Protein AF-A0A6C0ETJ2-F1 (afdb_monomer)

pLDDT: mean 82.17, std 14.18, range [45.72, 97.44]

Radius of gyration: 19.8 Å; Cα contacts (8 Å, |Δi|>4): 209; chains: 1; bounding box: 51×30×58 Å

Solvent-accessible surface area (backbone atoms only — not comparable to full-atom values): 14160 Å² total; per-residue (Å²): 111,69,65,62,53,51,53,51,49,48,49,50,54,43,49,43,48,52,57,51,72,66,36,69,62,51,74,68,42,90,60,36,68,61,52,51,52,54,50,51,53,48,48,54,50,41,38,52,50,20,35,68,68,65,27,25,64,64,64,21,48,53,33,35,55,50,31,47,54,51,44,51,54,49,53,54,52,47,64,73,64,71,57,54,94,61,68,56,61,66,57,53,48,51,50,36,48,70,78,34,53,68,56,100,82,47,72,68,53,64,68,68,61,78,50,102,64,74,64,61,88,72,67,89,62,47,63,63,49,48,52,50,54,52,49,54,52,51,51,71,50,34,88,87,37,89,55,52,47,73,72,52,42,48,50,39,46,74,72,43,44,61,65,50,50,51,53,54,71,75,36,99,46,62,70,59,52,55,48,52,39,53,49,58,75,57,43,74,51,50,58,68,44,44,54,51,45,53,54,51,51,51,60,50,56,68,74,52,91,71,87,77,62,73,69,62,43,54,55,52,46,54,53,50,46,68,76,41,61,86,52,86,72,48,64,66,57,50,54,54,45,50,71,75,64,96

Foldseek 3Di:
DLLVLLVLLLVLLLLLLVVLVVDPLLVPDPCNLVLSVLLNVLLLVLLLQQCLAVLFSVLSSVLSSVLSVQLVVVSVVCSVPPVPVDPVSVVSSVVSCVRRRDDPPPPVVVVVPPDPGDRNPDDPCVVVLSVLLVLCLCLQQLSVAPQRDSVLSSCCSVPPSSLSSVVCSVDVPVLLSVVSNVCSNQARAHSVLSVLLSVLSSVLVVPDPDDDPSVQLVVLSVVLSVVHSPDHQDSVSSVVSSVPRD

Mean predicted aligned error: 8.21 Å

Organism: NCBI:txid1070528

Secondary structure (DSSP, 8-state):
-HHHHHHHHHHHHHHHHHHHHH-HHHHH-TTHHHHHHHHHHHHHHHHHHHHHHH-BHHHHHHHHHHHHHHHHHHHHHHHHTTGGGG--HHHHHHHHHHHH---TT-HHHHHHTTS---B----TTHHHHHHHHHHHHHHHHTTT-TT--HHHHHHHIIIIIHHHHHHHHHS--HHHHHHHHHHHHH----HHHHHHHHHHHHHHHHT-SS---HHHHHHHHHHHHHHHTTS---HHHHHHHHHHH-

Sequence (246 aa):
MNGIIIELYVRLINEYYSIMTQSDIIKQIENKRFIMYVGLNAINNIFKINLITTKNIQITYYYCEKACYCYLEYIEQINKTEALNNLNINDVVKFVYKENITYNDDKNIIQLTNTHFSNISNTENLNGLFNILTSISIILLNWNNDYIDETVHTIICQKYFLKYMYFFSEKNMNEYIDYLETILEKIKMNKDIYFDFLEQFYKKIKNKKTIHNGYDIKNKMVIFIHHHNNDNCKINDMKQFIKTYI

Structure (mmCIF, N/CA/C/O backbone):
data_AF-A0A6C0ETJ2-F1
#
_entry.id   AF-A0A6C0ETJ2-F1
#
loop_
_atom_site.group_PDB
_atom_site.id
_atom_site.type_symbol
_atom_site.label_atom_id
_atom_site.label_alt_id
_atom_site.label_comp_id
_atom_site.label_asym_id
_atom_site.label_entity_id
_atom_site.label_seq_id
_atom_site.pdbx_PDB_ins_code
_atom_site.Cartn_x
_atom_site.Cartn_y
_atom_site.Cartn_z
_atom_site.occupancy
_atom_site.B_iso_or_equiv
_atom_site.auth_seq_id
_atom_site.auth_comp_id
_atom_site.auth_asym_id
_atom_site.auth_atom_id
_atom_site.pdbx_PDB_model_num
ATOM 1 N N . MET A 1 1 ? 16.447 -8.444 8.269 1.00 65.00 1 MET A N 1
ATOM 2 C CA . MET A 1 1 ? 15.588 -7.532 9.059 1.00 65.00 1 MET A CA 1
ATOM 3 C C . MET A 1 1 ? 14.627 -6.766 8.152 1.00 65.00 1 MET A C 1
ATOM 5 O O . MET A 1 1 ? 13.434 -6.971 8.307 1.00 65.00 1 MET A O 1
ATOM 9 N N . ASN A 1 2 ? 15.107 -6.009 7.152 1.00 81.25 2 ASN A N 1
ATOM 10 C CA . ASN A 1 2 ? 14.236 -5.302 6.191 1.00 81.25 2 ASN A CA 1
ATOM 11 C C . ASN A 1 2 ? 13.219 -6.219 5.486 1.00 81.25 2 ASN A C 1
ATOM 13 O O . ASN A 1 2 ? 12.056 -5.853 5.405 1.00 81.25 2 ASN A O 1
ATOM 17 N N . GLY A 1 3 ? 13.617 -7.428 5.067 1.00 87.75 3 GLY A N 1
ATOM 18 C CA . GLY A 1 3 ? 12.695 -8.384 4.430 1.00 87.75 3 GLY A CA 1
ATOM 19 C C . GLY A 1 3 ? 11.477 -8.757 5.283 1.00 87.75 3 GLY A C 1
ATOM 20 O O . GLY A 1 3 ? 10.354 -8.703 4.802 1.00 87.75 3 GLY A O 1
ATOM 21 N N . ILE A 1 4 ? 11.672 -9.005 6.583 1.00 89.56 4 ILE A N 1
ATOM 22 C CA . ILE A 1 4 ? 10.570 -9.322 7.510 1.00 89.56 4 ILE A CA 1
ATOM 23 C C . ILE A 1 4 ? 9.608 -8.130 7.639 1.00 89.56 4 ILE A C 1
ATOM 25 O O . ILE A 1 4 ? 8.393 -8.307 7.659 1.00 89.56 4 ILE A O 1
ATOM 29 N N . ILE A 1 5 ? 10.145 -6.906 7.701 1.00 91.94 5 ILE A N 1
ATOM 30 C CA . ILE A 1 5 ? 9.336 -5.678 7.756 1.00 91.94 5 ILE A CA 1
ATOM 31 C C . ILE A 1 5 ? 8.534 -5.515 6.458 1.00 91.94 5 ILE A C 1
ATOM 33 O O . ILE A 1 5 ? 7.350 -5.195 6.519 1.00 91.94 5 ILE A O 1
ATOM 37 N N . ILE A 1 6 ? 9.151 -5.772 5.300 1.00 93.88 6 ILE A N 1
ATOM 38 C CA . ILE A 1 6 ? 8.490 -5.723 3.988 1.00 93.88 6 ILE A CA 1
ATOM 39 C C . ILE A 1 6 ? 7.353 -6.744 3.920 1.00 93.88 6 ILE A C 1
ATOM 41 O O . ILE A 1 6 ? 6.243 -6.388 3.537 1.00 93.88 6 ILE A O 1
ATOM 45 N N . GLU A 1 7 ? 7.597 -7.993 4.310 1.00 93.69 7 GLU A N 1
ATOM 46 C CA . GLU A 1 7 ? 6.581 -9.051 4.296 1.00 93.69 7 GLU A CA 1
ATOM 47 C C . GLU A 1 7 ? 5.380 -8.705 5.172 1.00 93.69 7 GLU A C 1
ATOM 49 O O . GLU A 1 7 ? 4.237 -8.851 4.740 1.00 93.69 7 GLU A O 1
ATOM 54 N N . LEU A 1 8 ? 5.624 -8.192 6.378 1.00 93.94 8 LEU A N 1
ATOM 55 C CA . LEU A 1 8 ? 4.550 -7.795 7.283 1.00 93.94 8 LEU A CA 1
ATOM 56 C C . LEU A 1 8 ? 3.804 -6.559 6.814 1.00 93.94 8 LEU A C 1
ATOM 58 O O . LEU A 1 8 ? 2.586 -6.513 6.948 1.00 93.94 8 LEU A O 1
ATOM 62 N N . TYR A 1 9 ? 4.508 -5.591 6.235 1.00 95.62 9 TYR A N 1
ATOM 63 C CA . TYR A 1 9 ? 3.867 -4.447 5.610 1.00 95.62 9 TYR A CA 1
ATOM 64 C C . TYR A 1 9 ? 2.954 -4.902 4.467 1.00 95.62 9 TYR A C 1
ATOM 66 O O . TYR A 1 9 ? 1.778 -4.565 4.446 1.00 95.62 9 TYR A O 1
ATOM 74 N N . VAL A 1 10 ? 3.438 -5.754 3.559 1.00 96.00 10 VAL A N 1
ATOM 75 C CA . VAL A 1 10 ? 2.621 -6.289 2.458 1.00 96.00 10 VAL A CA 1
ATOM 76 C C . VAL A 1 10 ? 1.433 -7.098 2.977 1.00 96.00 10 VAL A C 1
ATOM 78 O O . VAL A 1 10 ? 0.330 -6.970 2.447 1.00 96.00 10 VAL A O 1
ATOM 81 N N . ARG A 1 11 ? 1.625 -7.905 4.026 1.00 95.81 11 ARG A N 1
ATOM 82 C CA . ARG A 1 11 ? 0.531 -8.617 4.694 1.00 95.81 11 ARG A CA 1
ATOM 83 C C . ARG A 1 11 ? -0.515 -7.645 5.240 1.00 95.81 11 ARG A C 1
ATOM 85 O O . ARG A 1 11 ? -1.692 -7.841 4.970 1.00 95.81 11 ARG A O 1
ATOM 92 N N . LEU A 1 12 ? -0.091 -6.593 5.935 1.00 96.69 12 LEU A N 1
ATOM 93 C CA . LEU A 1 12 ? -0.972 -5.560 6.478 1.00 96.69 12 LEU A CA 1
ATOM 94 C C . LEU A 1 12 ? -1.787 -4.863 5.381 1.00 96.69 12 LEU A C 1
ATOM 96 O O . LEU A 1 12 ? -2.991 -4.686 5.541 1.00 96.69 12 LEU A O 1
ATOM 100 N N . ILE A 1 13 ? -1.170 -4.495 4.253 1.00 96.44 13 ILE A N 1
ATOM 101 C CA . ILE A 1 13 ? -1.920 -3.863 3.160 1.00 96.44 13 ILE A CA 1
ATOM 102 C C . ILE A 1 13 ? -2.914 -4.846 2.522 1.00 96.44 13 ILE A C 1
ATOM 104 O O . ILE A 1 13 ? -4.038 -4.461 2.208 1.00 96.44 13 ILE A O 1
ATOM 108 N N . ASN A 1 14 ? -2.544 -6.121 2.364 1.00 95.06 14 ASN A N 1
ATOM 109 C CA . ASN A 1 14 ? -3.483 -7.141 1.886 1.00 95.06 14 ASN A CA 1
ATOM 110 C C . ASN A 1 14 ? -4.668 -7.328 2.846 1.00 95.06 14 ASN A C 1
ATOM 112 O O . ASN A 1 14 ? -5.805 -7.406 2.384 1.00 95.06 14 ASN A O 1
ATOM 116 N N . GLU A 1 15 ? -4.414 -7.357 4.155 1.00 95.31 15 GLU A N 1
ATOM 117 C CA . GLU A 1 15 ? -5.444 -7.442 5.195 1.00 95.31 15 GLU A CA 1
ATOM 118 C C . GLU A 1 15 ? -6.392 -6.237 5.123 1.00 95.31 15 GLU A C 1
ATOM 120 O O . GLU A 1 15 ? -7.608 -6.404 5.052 1.00 95.31 15 GLU A O 1
ATOM 125 N N . TYR A 1 16 ? -5.835 -5.025 5.018 1.00 96.75 16 TYR A N 1
ATOM 126 C CA . TYR A 1 16 ? -6.602 -3.794 4.837 1.00 96.75 16 TYR A CA 1
ATOM 127 C C . TYR A 1 16 ? -7.566 -3.892 3.647 1.00 96.75 16 TYR A C 1
ATOM 129 O O . TYR A 1 16 ? -8.767 -3.675 3.799 1.00 96.75 16 TYR A O 1
ATOM 137 N N . TYR A 1 17 ? -7.070 -4.269 2.465 1.00 94.81 17 TYR A N 1
ATOM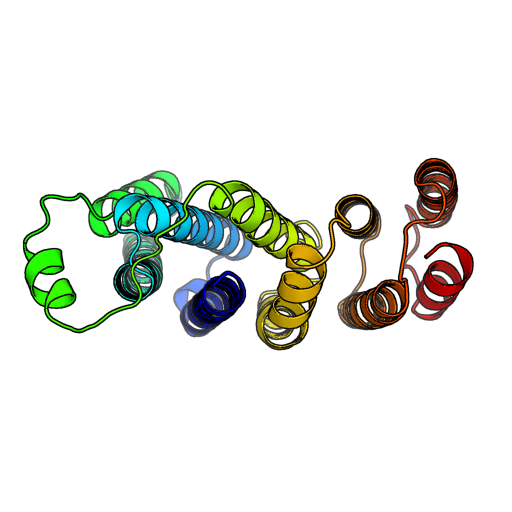 138 C CA . TYR A 1 17 ? -7.928 -4.418 1.288 1.00 94.81 17 TYR A CA 1
ATOM 139 C C . TYR A 1 17 ? -8.946 -5.548 1.441 1.00 94.81 17 TYR A C 1
ATOM 141 O O . TYR A 1 17 ? -10.086 -5.388 1.010 1.00 94.81 17 TYR A O 1
ATOM 149 N N . SER A 1 18 ? -8.568 -6.667 2.059 1.00 93.50 18 SER A N 1
ATOM 150 C CA . SER A 1 18 ? -9.478 -7.785 2.315 1.00 93.50 18 SER A CA 1
ATOM 151 C C . SER A 1 18 ? -10.674 -7.339 3.159 1.00 93.50 18 SER A C 1
ATOM 153 O O . SER A 1 18 ? -11.816 -7.515 2.744 1.00 93.50 18 SER A O 1
ATOM 155 N N . ILE A 1 19 ? -10.423 -6.677 4.290 1.00 95.00 19 ILE A N 1
ATOM 156 C CA . ILE A 1 19 ? -11.470 -6.202 5.203 1.00 95.00 19 ILE A CA 1
ATOM 157 C C . ILE A 1 19 ? -12.346 -5.134 4.529 1.00 95.00 19 ILE A C 1
ATOM 159 O O . ILE A 1 19 ? -13.574 -5.229 4.537 1.00 95.00 19 ILE A O 1
ATOM 163 N N . MET A 1 20 ? -11.729 -4.140 3.883 1.00 95.19 20 MET A N 1
ATOM 164 C CA . MET A 1 20 ? -12.465 -3.033 3.261 1.00 95.19 20 MET A CA 1
ATOM 165 C C . MET A 1 20 ? -13.352 -3.497 2.100 1.00 95.19 20 MET A C 1
ATOM 167 O O . MET A 1 20 ? -14.478 -3.030 1.966 1.00 95.19 20 MET A O 1
ATOM 171 N N . THR A 1 21 ? -12.874 -4.426 1.266 1.00 92.56 21 THR A N 1
ATOM 172 C CA . THR A 1 21 ? -13.644 -4.932 0.112 1.00 92.56 21 THR A CA 1
ATOM 173 C C . THR A 1 21 ? -14.754 -5.904 0.507 1.00 92.56 21 THR A C 1
ATOM 175 O O . THR A 1 21 ? -15.689 -6.108 -0.269 1.00 92.56 21 THR A O 1
ATOM 178 N N . GLN A 1 22 ? -14.696 -6.487 1.706 1.00 93.44 22 GLN A N 1
ATOM 179 C CA . GLN A 1 22 ? -15.757 -7.348 2.227 1.00 93.44 22 GLN A CA 1
ATOM 180 C C . GLN A 1 22 ? -16.944 -6.551 2.782 1.00 93.44 22 GLN A C 1
ATOM 182 O O . GLN A 1 22 ? -18.072 -7.030 2.663 1.00 93.44 22 GLN A O 1
ATOM 187 N N . SER A 1 23 ? -16.724 -5.337 3.299 1.00 94.31 23 SER A N 1
ATOM 188 C CA . SER A 1 23 ? -17.784 -4.489 3.863 1.00 94.31 23 SER A CA 1
ATOM 189 C C . SER A 1 23 ? -18.803 -4.036 2.815 1.00 94.31 23 SER A C 1
ATOM 191 O O . SER A 1 23 ? -18.465 -3.415 1.805 1.00 94.31 23 SER A O 1
ATOM 193 N N . ASP A 1 24 ? -20.084 -4.293 3.081 1.00 92.25 24 ASP A N 1
ATOM 194 C CA . ASP A 1 24 ? -21.181 -3.858 2.211 1.00 92.25 24 ASP A CA 1
ATOM 195 C C . ASP A 1 24 ? -21.370 -2.339 2.221 1.00 92.25 24 ASP A C 1
ATOM 197 O O . ASP A 1 24 ? -21.739 -1.758 1.200 1.00 92.25 24 ASP A O 1
ATOM 201 N N . ILE A 1 25 ? -21.040 -1.680 3.335 1.00 91.00 25 ILE A N 1
ATOM 202 C CA . ILE A 1 25 ? -21.090 -0.219 3.447 1.00 91.00 25 ILE A CA 1
ATOM 203 C C . ILE A 1 25 ? -20.047 0.414 2.521 1.00 91.00 25 ILE A C 1
ATOM 205 O O . ILE A 1 25 ? -20.366 1.329 1.762 1.00 91.00 25 ILE A O 1
ATOM 209 N N . ILE A 1 26 ? -18.818 -0.112 2.511 1.00 91.88 26 ILE A N 1
ATOM 210 C CA . ILE A 1 26 ? -17.752 0.384 1.628 1.00 91.88 26 ILE A CA 1
ATOM 211 C C . ILE A 1 26 ? -18.084 0.161 0.148 1.00 91.88 26 ILE A C 1
ATOM 213 O O . ILE A 1 26 ? -17.744 0.997 -0.689 1.00 91.88 26 ILE A O 1
ATOM 217 N N . LYS A 1 27 ? -18.778 -0.929 -0.200 1.00 90.44 27 LYS A N 1
ATOM 218 C CA . LYS A 1 27 ? -19.208 -1.174 -1.588 1.00 90.44 27 LYS A CA 1
ATOM 219 C C . LYS A 1 27 ? -20.224 -0.141 -2.084 1.00 90.44 27 LYS A C 1
ATOM 221 O O . LYS A 1 27 ? -20.259 0.125 -3.283 1.00 90.44 27 LYS A O 1
ATOM 226 N N . GLN A 1 28 ? -21.046 0.406 -1.187 1.00 88.31 28 GLN A N 1
ATOM 227 C CA . GLN A 1 28 ? -22.178 1.277 -1.525 1.00 88.31 28 GLN A CA 1
ATOM 228 C C . GLN A 1 28 ? -21.876 2.774 -1.381 1.00 88.31 28 GLN A C 1
ATOM 230 O O . GLN A 1 28 ? -22.572 3.589 -1.980 1.00 88.31 28 GLN A O 1
ATOM 235 N N . ILE A 1 29 ? -20.858 3.154 -0.606 1.00 88.12 29 ILE A N 1
ATOM 236 C CA . ILE A 1 29 ? -20.541 4.564 -0.360 1.00 88.12 29 ILE A CA 1
ATOM 237 C C . ILE A 1 29 ? -19.954 5.254 -1.605 1.00 88.12 29 ILE A C 1
ATOM 239 O O . ILE A 1 29 ? -19.014 4.760 -2.229 1.00 88.12 29 ILE A O 1
ATOM 243 N N . GLU A 1 30 ? -20.473 6.436 -1.951 1.00 84.75 30 GLU A N 1
ATOM 244 C CA . GLU A 1 30 ? -20.098 7.161 -3.181 1.00 84.75 30 GLU A CA 1
ATOM 245 C C . GLU A 1 30 ? -18.604 7.522 -3.224 1.00 84.75 30 GLU A C 1
ATOM 247 O O . GLU A 1 30 ? -17.931 7.350 -4.239 1.00 84.75 30 GLU A O 1
ATOM 252 N N . ASN A 1 31 ? -18.045 7.946 -2.087 1.00 87.31 31 ASN A N 1
ATOM 253 C CA . ASN A 1 31 ? -16.650 8.381 -1.969 1.00 87.31 31 ASN A CA 1
ATOM 254 C C . ASN A 1 31 ? -15.688 7.252 -1.552 1.00 87.31 31 ASN A C 1
ATOM 256 O O . ASN A 1 31 ? -14.635 7.523 -0.965 1.00 87.31 31 ASN A O 1
ATOM 260 N N . LYS A 1 32 ? -16.010 5.982 -1.853 1.00 89.69 32 LYS A N 1
ATOM 261 C CA . LYS A 1 32 ? -15.221 4.811 -1.415 1.00 89.69 32 LYS A CA 1
ATOM 262 C C . LYS A 1 32 ? -13.729 4.918 -1.730 1.00 89.69 32 LYS A C 1
ATOM 264 O O . LYS A 1 32 ? -12.906 4.606 -0.878 1.00 89.69 32 LYS A O 1
ATOM 269 N N . ARG A 1 33 ? -13.360 5.430 -2.913 1.00 90.50 33 ARG A N 1
ATOM 270 C CA . ARG A 1 33 ? -11.954 5.583 -3.329 1.00 90.50 33 ARG A CA 1
ATOM 271 C C . ARG A 1 33 ? -11.192 6.520 -2.397 1.00 90.50 33 ARG A C 1
ATOM 273 O O . ARG A 1 33 ? -10.100 6.187 -1.950 1.00 90.50 33 ARG A O 1
ATOM 280 N N . PHE A 1 34 ? -11.786 7.670 -2.088 1.00 91.38 34 PHE A N 1
ATOM 281 C CA . PHE A 1 34 ? -11.205 8.651 -1.177 1.00 91.38 34 PHE A CA 1
ATOM 282 C C . PHE A 1 34 ? -11.093 8.094 0.246 1.00 91.38 34 PHE A C 1
ATOM 284 O O . PHE A 1 34 ? -10.043 8.216 0.871 1.00 91.38 34 PHE A O 1
ATOM 291 N N . ILE A 1 35 ? -12.137 7.417 0.731 1.00 92.94 35 ILE A N 1
ATOM 292 C CA . ILE A 1 35 ? -12.140 6.765 2.047 1.00 92.94 35 ILE A CA 1
ATOM 293 C C . ILE A 1 35 ? -11.023 5.719 2.122 1.00 92.94 35 ILE A C 1
ATOM 295 O O . ILE A 1 35 ? -10.204 5.755 3.035 1.00 92.94 35 ILE A O 1
ATOM 299 N N . MET A 1 36 ? -10.909 4.840 1.125 1.00 94.38 36 MET A N 1
ATOM 300 C CA . MET A 1 36 ? -9.858 3.822 1.104 1.00 94.38 36 MET A CA 1
ATOM 301 C C . MET A 1 36 ? -8.448 4.427 1.025 1.00 94.38 36 MET A C 1
ATOM 303 O O . MET A 1 36 ? -7.528 3.968 1.697 1.00 94.38 36 MET A O 1
ATOM 307 N N . TYR A 1 37 ? -8.267 5.497 0.250 1.00 94.56 37 TYR A N 1
ATOM 308 C CA . TYR A 1 37 ? -6.996 6.219 0.188 1.00 94.56 37 TYR A CA 1
ATOM 309 C C . TYR A 1 37 ? -6.604 6.814 1.551 1.00 94.56 37 TYR A C 1
ATOM 311 O O . TYR A 1 37 ? -5.474 6.638 2.015 1.00 94.56 37 TYR A O 1
ATOM 319 N N . VAL A 1 38 ? -7.539 7.494 2.223 1.00 94.19 38 VAL A N 1
ATOM 320 C CA . VAL A 1 38 ? -7.290 8.102 3.538 1.00 94.19 38 VAL A CA 1
ATOM 321 C C . VAL A 1 38 ? -7.025 7.033 4.598 1.00 94.19 38 VAL A C 1
ATOM 323 O O . VAL A 1 38 ? -6.087 7.179 5.384 1.00 94.19 38 VAL A O 1
ATOM 326 N N . GLY A 1 39 ? -7.797 5.944 4.597 1.00 95.50 39 GLY A N 1
ATOM 327 C CA . GLY A 1 39 ? -7.591 4.815 5.500 1.00 95.50 39 GLY A CA 1
ATOM 328 C C . GLY A 1 39 ? -6.213 4.186 5.329 1.00 95.50 39 GLY A C 1
ATOM 329 O O . GLY A 1 39 ? -5.479 4.061 6.306 1.00 95.50 39 GLY A O 1
ATOM 330 N N . LEU A 1 40 ? -5.803 3.886 4.095 1.00 96.00 40 LEU A N 1
ATOM 331 C CA . LEU A 1 40 ? -4.475 3.338 3.815 1.00 96.00 40 LEU A CA 1
ATOM 332 C C . LEU A 1 40 ? -3.350 4.254 4.321 1.00 96.00 40 LEU A C 1
ATOM 334 O O . LEU A 1 40 ? -2.390 3.784 4.932 1.00 96.00 40 LEU A O 1
ATOM 338 N N . ASN A 1 41 ? -3.475 5.567 4.114 1.00 95.31 41 ASN A N 1
ATOM 339 C CA . ASN A 1 41 ? -2.504 6.538 4.618 1.00 95.31 41 ASN A CA 1
ATOM 340 C C . ASN A 1 41 ? -2.450 6.575 6.150 1.00 95.31 41 ASN A C 1
ATOM 342 O O . ASN A 1 41 ? -1.362 6.673 6.721 1.00 95.31 41 ASN A O 1
ATOM 346 N N . ALA A 1 42 ? -3.597 6.461 6.823 1.00 95.81 42 ALA A N 1
ATOM 347 C CA . ALA A 1 42 ? -3.639 6.358 8.276 1.00 95.81 42 ALA A CA 1
ATOM 348 C C . ALA A 1 42 ? -2.914 5.092 8.763 1.00 95.81 42 ALA A C 1
ATOM 350 O O . ALA A 1 42 ? -2.038 5.180 9.622 1.00 95.81 42 ALA A O 1
ATOM 351 N N . ILE A 1 43 ? -3.197 3.935 8.157 1.00 96.94 43 ILE A N 1
ATOM 352 C CA . ILE A 1 43 ? -2.533 2.665 8.486 1.00 96.94 43 ILE A CA 1
ATOM 353 C C . ILE A 1 43 ? -1.019 2.737 8.240 1.00 96.94 43 ILE A C 1
ATOM 355 O O . ILE A 1 43 ? -0.241 2.321 9.099 1.00 96.94 43 ILE A O 1
ATOM 359 N N . ASN A 1 44 ? -0.578 3.338 7.130 1.00 95.06 44 ASN A N 1
ATOM 360 C CA . ASN A 1 44 ? 0.844 3.555 6.841 1.00 95.06 44 ASN A CA 1
ATOM 361 C C . ASN A 1 44 ? 1.545 4.371 7.936 1.00 95.06 44 ASN A C 1
ATOM 363 O O . ASN A 1 44 ? 2.655 4.033 8.358 1.00 95.06 44 ASN A O 1
ATOM 367 N N . ASN A 1 45 ? 0.898 5.433 8.417 1.00 93.69 45 ASN A N 1
ATOM 368 C CA . ASN A 1 45 ? 1.448 6.272 9.477 1.00 93.69 45 ASN A CA 1
ATOM 369 C C . ASN A 1 45 ? 1.492 5.543 10.822 1.00 93.69 45 ASN A C 1
ATOM 371 O O . ASN A 1 45 ? 2.506 5.628 11.512 1.00 93.69 45 ASN A O 1
ATOM 375 N N . ILE A 1 46 ? 0.450 4.787 11.174 1.00 94.62 46 ILE A N 1
ATOM 376 C CA . ILE A 1 46 ? 0.424 3.974 12.400 1.00 94.62 46 ILE A CA 1
ATOM 377 C C . ILE A 1 46 ? 1.530 2.920 12.360 1.00 94.62 46 ILE A C 1
ATOM 379 O O . ILE A 1 46 ? 2.272 2.784 13.329 1.00 94.62 46 ILE A O 1
ATOM 383 N N . PHE A 1 47 ? 1.712 2.240 11.224 1.00 94.31 47 PHE A N 1
ATOM 384 C CA . PHE A 1 47 ? 2.799 1.281 11.029 1.00 94.31 47 PHE A CA 1
ATOM 385 C C . PHE A 1 47 ? 4.167 1.922 11.254 1.00 94.31 47 PHE A C 1
ATOM 387 O O . PHE A 1 47 ? 4.978 1.404 12.024 1.00 94.31 47 PHE A O 1
ATOM 394 N N . LYS A 1 48 ? 4.408 3.086 10.642 1.00 92.50 48 LYS A N 1
ATOM 395 C CA . LYS A 1 48 ? 5.651 3.841 10.822 1.00 92.50 48 LYS A CA 1
ATOM 396 C C . LYS A 1 48 ? 5.878 4.231 12.283 1.00 92.50 48 LYS A C 1
ATOM 398 O O . LYS A 1 48 ? 6.955 3.976 12.817 1.00 92.50 48 LYS A O 1
ATOM 403 N N . ILE A 1 49 ? 4.881 4.841 12.922 1.00 90.94 49 ILE A N 1
ATOM 404 C CA . ILE A 1 49 ? 4.979 5.328 14.303 1.00 90.94 49 ILE A CA 1
ATOM 405 C C . ILE A 1 49 ? 5.218 4.157 15.257 1.00 90.94 49 ILE A C 1
ATOM 407 O O . ILE A 1 49 ? 6.189 4.178 16.010 1.00 90.94 49 ILE A O 1
ATOM 411 N N . ASN A 1 50 ? 4.403 3.105 15.185 1.00 90.88 50 ASN A N 1
ATOM 412 C CA . ASN A 1 50 ? 4.510 1.969 16.095 1.00 90.88 50 ASN A CA 1
ATOM 413 C C . ASN A 1 50 ? 5.825 1.214 15.917 1.00 90.88 50 ASN A C 1
ATOM 415 O O . ASN A 1 50 ? 6.434 0.837 16.915 1.00 90.88 50 ASN A O 1
ATOM 419 N N . LEU A 1 51 ? 6.323 1.045 14.690 1.00 89.38 51 LEU A N 1
ATOM 420 C CA . LEU A 1 51 ? 7.599 0.361 14.485 1.00 89.38 51 LEU A CA 1
ATOM 421 C C . LEU A 1 51 ? 8.781 1.163 15.033 1.00 89.38 51 LEU A C 1
ATOM 423 O O . LEU A 1 51 ? 9.699 0.578 15.605 1.00 89.38 51 LEU A O 1
ATOM 427 N N . ILE A 1 52 ? 8.756 2.492 14.886 1.00 87.38 52 ILE A N 1
ATOM 428 C CA . ILE A 1 52 ? 9.794 3.380 15.427 1.00 87.38 52 ILE A CA 1
ATOM 429 C C . ILE A 1 52 ? 9.753 3.387 16.957 1.00 87.38 52 ILE A C 1
ATOM 431 O O . ILE A 1 52 ? 10.799 3.251 17.593 1.00 87.38 52 ILE A O 1
ATOM 435 N N . THR A 1 53 ? 8.561 3.530 17.539 1.00 85.31 53 THR A N 1
ATOM 436 C CA . THR A 1 53 ? 8.376 3.646 18.990 1.00 85.31 53 THR A CA 1
ATOM 437 C C . THR A 1 53 ? 8.647 2.321 19.691 1.00 85.31 53 THR A C 1
ATOM 439 O O . THR A 1 53 ? 9.465 2.258 20.604 1.00 85.31 53 THR A O 1
ATOM 442 N N . THR A 1 54 ? 8.001 1.243 19.241 1.00 85.12 54 THR A N 1
ATOM 443 C CA . THR A 1 54 ? 8.069 -0.058 19.920 1.00 85.12 54 THR A CA 1
ATOM 444 C C . THR A 1 54 ? 9.335 -0.832 19.578 1.00 85.12 54 THR A C 1
ATOM 446 O O . THR A 1 54 ? 9.747 -1.698 20.348 1.00 85.12 54 THR A O 1
ATOM 449 N N . LYS A 1 55 ? 9.926 -0.581 18.397 1.00 85.06 55 LYS A N 1
ATOM 450 C CA . LYS A 1 55 ? 11.003 -1.395 17.803 1.00 85.06 55 LYS A CA 1
ATOM 451 C C . LYS A 1 55 ? 10.676 -2.891 17.779 1.00 85.06 55 LYS A C 1
ATOM 453 O O . LYS A 1 55 ? 11.577 -3.724 17.685 1.00 85.06 55 LYS A O 1
ATOM 458 N N . ASN A 1 56 ? 9.390 -3.231 17.848 1.00 85.94 56 ASN A N 1
ATOM 459 C CA . ASN A 1 56 ? 8.894 -4.588 17.910 1.00 85.94 56 ASN A CA 1
ATOM 460 C C . ASN A 1 56 ? 7.901 -4.792 16.773 1.00 85.94 56 ASN A C 1
ATOM 462 O O . ASN A 1 56 ? 6.812 -4.218 16.717 1.00 85.94 56 ASN A O 1
ATOM 466 N N . ILE A 1 57 ? 8.317 -5.649 15.856 1.00 87.56 57 ILE A N 1
ATOM 467 C CA . ILE A 1 57 ? 7.613 -5.943 14.619 1.00 87.56 57 ILE A CA 1
ATOM 468 C C . ILE A 1 57 ? 6.212 -6.526 14.876 1.00 87.56 57 ILE A C 1
ATOM 470 O O . ILE A 1 57 ? 5.262 -6.180 14.178 1.00 87.56 57 ILE A O 1
ATOM 474 N N . GLN A 1 58 ? 6.065 -7.389 15.879 1.00 86.06 58 GLN A N 1
ATOM 475 C CA . GLN A 1 58 ? 4.794 -8.055 16.155 1.00 86.06 58 GLN A CA 1
ATOM 476 C C . GLN A 1 58 ? 3.807 -7.142 16.866 1.00 86.06 58 GLN A C 1
ATOM 478 O O . GLN A 1 58 ? 2.640 -7.110 16.493 1.00 86.06 58 GLN A O 1
ATOM 483 N N . ILE A 1 59 ? 4.284 -6.358 17.836 1.00 88.00 59 ILE A N 1
ATOM 484 C CA . ILE A 1 59 ? 3.465 -5.332 18.491 1.00 88.00 59 ILE A CA 1
ATOM 485 C C . ILE A 1 59 ? 2.984 -4.325 17.443 1.00 88.00 59 ILE A C 1
ATOM 487 O O . ILE A 1 59 ? 1.801 -4.002 17.391 1.00 88.00 59 ILE A O 1
ATOM 491 N N . THR A 1 60 ? 3.879 -3.902 16.546 1.00 90.75 60 THR A N 1
ATOM 492 C CA . THR A 1 60 ? 3.520 -3.037 15.416 1.00 90.75 60 THR A CA 1
ATOM 493 C C . THR A 1 60 ? 2.414 -3.660 14.573 1.00 90.75 60 THR A C 1
ATOM 495 O O . THR A 1 60 ? 1.403 -3.004 14.335 1.00 90.75 60 THR A O 1
ATOM 498 N N . TYR A 1 61 ? 2.580 -4.914 14.141 1.00 92.19 61 TYR A N 1
ATOM 499 C CA . TYR A 1 61 ? 1.578 -5.599 13.327 1.00 92.19 61 TYR A CA 1
ATOM 500 C C . TYR A 1 61 ? 0.230 -5.704 14.053 1.00 92.19 61 TYR A C 1
ATOM 502 O O . TYR A 1 61 ? -0.783 -5.336 13.470 1.00 92.19 61 TYR A O 1
ATOM 510 N N . TYR A 1 62 ? 0.223 -6.101 15.329 1.00 92.44 62 TYR A N 1
ATOM 511 C CA . TYR A 1 62 ? -0.988 -6.198 16.151 1.00 92.44 62 TYR A CA 1
ATOM 512 C C . TYR A 1 62 ? -1.779 -4.882 16.184 1.00 92.44 62 TYR A C 1
ATOM 514 O O . TYR A 1 62 ? -2.977 -4.864 15.906 1.00 92.44 62 TYR A O 1
ATOM 522 N N . TYR A 1 63 ? -1.115 -3.758 16.465 1.00 92.62 63 TYR A N 1
ATOM 523 C CA . TYR A 1 63 ? -1.793 -2.461 16.503 1.00 92.62 63 TYR A CA 1
ATOM 524 C C . TYR A 1 63 ? -2.215 -1.958 15.119 1.00 92.62 63 TYR A C 1
ATOM 526 O O . TYR A 1 63 ? -3.217 -1.258 15.007 1.00 92.62 63 TYR A O 1
ATOM 534 N N . CYS A 1 64 ? -1.491 -2.315 14.057 1.00 95.44 64 CYS A N 1
ATOM 535 C CA . CYS A 1 64 ? -1.895 -1.960 12.697 1.00 95.44 64 CYS A CA 1
ATOM 536 C C . CYS A 1 64 ? -3.101 -2.774 12.222 1.00 95.44 64 CYS A C 1
ATOM 538 O O . CYS A 1 64 ? -4.004 -2.214 11.612 1.00 95.44 64 CYS A O 1
ATOM 540 N N . GLU A 1 65 ? -3.138 -4.069 12.534 1.00 94.94 65 GLU A N 1
ATOM 541 C CA . GLU A 1 65 ? -4.286 -4.934 12.265 1.00 94.94 65 GLU A CA 1
ATOM 542 C C . GLU A 1 65 ? -5.518 -4.407 13.007 1.00 94.94 65 GLU A C 1
ATOM 544 O O . GLU A 1 65 ? -6.542 -4.133 12.382 1.00 94.94 65 GLU A O 1
ATOM 549 N N . LYS A 1 66 ? -5.387 -4.114 14.310 1.00 95.06 66 LYS A N 1
ATOM 550 C CA . LYS A 1 66 ? -6.442 -3.456 15.096 1.00 95.06 66 LYS A CA 1
ATOM 551 C C . LYS A 1 66 ? -6.884 -2.128 14.467 1.00 95.06 66 LYS A C 1
ATOM 553 O O . LYS A 1 66 ? -8.081 -1.856 14.403 1.00 95.06 66 LYS A O 1
ATOM 558 N N . ALA A 1 67 ? -5.950 -1.323 13.957 1.00 96.56 67 ALA A N 1
ATOM 559 C CA . ALA A 1 67 ? -6.268 -0.065 13.290 1.00 96.56 67 ALA A CA 1
ATOM 560 C C . ALA A 1 67 ? -7.085 -0.256 12.003 1.00 96.56 67 ALA A C 1
ATOM 562 O O . ALA A 1 67 ? -7.964 0.563 11.739 1.00 96.56 67 ALA A O 1
ATOM 563 N N . CYS A 1 68 ? -6.849 -1.320 11.223 1.00 97.44 68 CYS A N 1
ATOM 564 C CA . CYS A 1 68 ? -7.655 -1.630 10.037 1.00 97.44 68 CYS A CA 1
ATOM 565 C C . CYS A 1 68 ? -9.127 -1.860 10.406 1.00 97.44 68 CYS A C 1
ATOM 567 O O . CYS A 1 68 ? -10.007 -1.229 9.820 1.00 97.44 68 CYS A O 1
ATOM 569 N N . TYR A 1 69 ? -9.388 -2.705 11.409 1.00 96.75 69 TYR A N 1
ATOM 570 C CA . TYR A 1 69 ? -10.746 -2.973 11.896 1.00 96.75 69 TYR A CA 1
ATOM 571 C C . TYR A 1 69 ? -11.380 -1.726 12.521 1.00 96.75 69 TYR A C 1
ATOM 573 O O . TYR A 1 69 ? -12.492 -1.354 12.160 1.00 96.75 69 TYR A O 1
ATOM 581 N N . CYS A 1 70 ? -10.641 -1.020 13.380 1.00 95.88 70 CYS A N 1
ATOM 582 C CA . CYS A 1 70 ? -11.094 0.209 14.032 1.00 95.88 70 CYS A CA 1
ATOM 583 C C . CYS A 1 70 ? -11.485 1.299 13.019 1.00 95.88 70 CYS A C 1
ATOM 585 O O . CYS A 1 70 ? -12.495 1.981 13.191 1.00 95.88 70 CYS A O 1
ATOM 587 N N . TYR A 1 71 ? -10.711 1.443 11.938 1.00 96.31 71 TYR A N 1
ATOM 588 C CA . TYR A 1 71 ? -11.028 2.362 10.849 1.00 96.31 71 TYR A CA 1
ATOM 589 C C . TYR A 1 71 ? -12.338 1.986 10.153 1.00 96.31 71 TYR A C 1
ATOM 591 O O . TYR A 1 71 ? -13.206 2.846 9.994 1.00 96.31 71 TYR A O 1
ATOM 599 N N . LEU A 1 72 ? -12.500 0.713 9.767 1.00 95.75 72 LEU A N 1
ATOM 600 C CA . LEU A 1 72 ? -13.725 0.245 9.120 1.00 95.75 72 LEU A CA 1
ATOM 601 C C . LEU A 1 72 ? -14.943 0.445 10.030 1.00 95.75 72 LEU A C 1
ATOM 603 O O . LEU A 1 72 ? -15.919 1.057 9.605 1.00 95.75 72 LEU A O 1
ATOM 607 N N . GLU A 1 73 ? -14.872 -0.010 11.281 1.00 93.75 73 GLU A N 1
ATOM 608 C CA . GLU A 1 73 ? -15.970 0.098 12.248 1.00 93.75 73 GLU A CA 1
ATOM 609 C C . GLU A 1 73 ? -16.457 1.542 12.404 1.00 93.75 73 GLU A C 1
ATOM 611 O O . GLU A 1 73 ? -17.663 1.794 12.406 1.00 93.75 73 GLU A O 1
ATOM 616 N N . TYR A 1 74 ? -15.537 2.507 12.483 1.00 92.56 74 TYR A N 1
ATOM 617 C CA . TYR A 1 74 ? -15.907 3.914 12.608 1.00 92.56 74 TYR A CA 1
ATOM 618 C C . TYR A 1 74 ? -16.608 4.428 11.343 1.00 92.56 74 TYR A C 1
ATOM 620 O O . TYR A 1 74 ? -17.633 5.108 11.437 1.00 92.56 74 TYR A O 1
ATOM 628 N N . ILE A 1 75 ? -16.099 4.091 10.152 1.00 91.81 75 ILE A N 1
ATOM 629 C CA . ILE A 1 75 ? -16.749 4.458 8.884 1.00 91.81 75 ILE A CA 1
ATOM 630 C C . ILE A 1 75 ? -18.172 3.898 8.831 1.00 91.81 75 ILE A C 1
ATOM 632 O O . ILE A 1 75 ? -19.110 4.624 8.495 1.00 91.81 75 ILE A O 1
ATOM 636 N N . GLU A 1 76 ? -18.353 2.637 9.217 1.00 90.75 76 GLU A N 1
ATOM 637 C CA . GLU A 1 76 ? -19.666 1.998 9.245 1.00 90.75 76 GLU A CA 1
ATOM 638 C C . GLU A 1 76 ? -20.626 2.659 10.243 1.00 90.75 76 GLU A C 1
ATOM 640 O O . GLU A 1 76 ? -21.820 2.786 9.963 1.00 90.75 76 GLU A O 1
ATOM 645 N N . GLN A 1 77 ? -20.125 3.115 11.392 1.00 88.19 77 GLN A N 1
ATOM 646 C CA . GLN A 1 77 ? -20.913 3.838 12.392 1.00 88.19 77 GLN A CA 1
ATOM 647 C C . GLN A 1 77 ? -21.335 5.235 11.916 1.00 88.19 77 GLN A C 1
ATOM 649 O O . GLN A 1 77 ? -22.502 5.602 12.078 1.00 88.19 77 GLN A O 1
ATOM 654 N N . ILE A 1 78 ? -20.437 6.006 11.288 1.00 85.00 78 ILE A N 1
ATOM 655 C CA . ILE A 1 78 ? -20.807 7.318 10.725 1.00 85.00 78 ILE A CA 1
ATOM 656 C C . ILE A 1 78 ? -21.830 7.137 9.602 1.00 85.00 78 ILE A C 1
ATOM 658 O O . ILE A 1 78 ? -22.805 7.882 9.530 1.00 85.00 78 ILE A O 1
ATOM 662 N N . ASN A 1 79 ? -21.648 6.125 8.749 1.00 81.81 79 ASN A N 1
ATOM 663 C CA . ASN A 1 79 ? -22.565 5.881 7.641 1.00 81.81 79 ASN A CA 1
ATOM 664 C C . ASN A 1 79 ? -23.996 5.565 8.123 1.00 81.81 79 ASN A C 1
ATOM 666 O O . ASN A 1 79 ? -24.967 5.939 7.477 1.00 81.81 79 ASN A O 1
ATOM 670 N N . LYS A 1 80 ? -24.147 4.908 9.279 1.00 77.88 80 LYS A N 1
ATOM 671 C CA . LYS A 1 80 ? -25.462 4.574 9.857 1.00 77.88 80 LYS A CA 1
ATOM 672 C C . LYS A 1 80 ? -26.191 5.759 10.496 1.00 77.88 80 LYS A C 1
ATOM 674 O O . LYS A 1 80 ? -27.394 5.666 10.702 1.00 77.88 80 LYS A O 1
ATOM 679 N N . THR A 1 81 ? -25.493 6.835 10.856 1.00 71.81 81 THR A N 1
ATOM 680 C CA . THR A 1 81 ? -26.056 7.920 11.684 1.00 71.81 81 THR A CA 1
ATOM 681 C C . THR A 1 81 ? -26.501 9.158 10.893 1.00 71.81 81 THR A C 1
ATOM 683 O O . THR A 1 81 ? -26.796 10.178 11.505 1.00 71.81 81 THR A O 1
ATOM 686 N N . GLU A 1 82 ? -26.558 9.101 9.554 1.00 58.25 82 GLU A N 1
ATOM 687 C CA . GLU A 1 82 ? -26.938 10.219 8.655 1.00 58.25 82 GLU A CA 1
ATOM 688 C C . GLU A 1 82 ? -26.135 11.529 8.840 1.00 58.25 82 GLU A C 1
ATOM 690 O O . GLU A 1 82 ? -26.390 12.524 8.164 1.00 58.25 82 GLU A O 1
ATOM 695 N N . ALA A 1 83 ? -25.050 11.527 9.628 1.00 53.53 83 ALA A N 1
ATOM 696 C CA . ALA A 1 83 ? -24.054 12.609 9.685 1.00 53.53 83 ALA A CA 1
ATOM 697 C C . ALA A 1 83 ? -23.260 12.781 8.359 1.00 53.53 83 ALA A C 1
ATOM 699 O O . ALA A 1 83 ? -22.331 13.583 8.254 1.00 53.53 83 ALA A O 1
ATOM 700 N N . LEU A 1 84 ? -23.648 12.015 7.336 1.00 48.88 84 LEU A N 1
ATOM 701 C CA . LEU A 1 84 ? -22.990 11.740 6.063 1.00 48.88 84 LEU A CA 1
ATOM 702 C C . LEU A 1 84 ? -22.845 12.920 5.107 1.00 48.88 84 LEU A C 1
ATOM 704 O O . LEU A 1 84 ? -21.941 12.875 4.276 1.00 48.88 84 LEU A O 1
ATOM 708 N N . ASN A 1 85 ? -23.642 13.986 5.226 1.00 52.56 85 ASN A N 1
ATOM 709 C CA . ASN A 1 85 ? -23.417 15.156 4.368 1.00 52.56 85 ASN A CA 1
ATOM 710 C C . ASN A 1 85 ? -22.049 15.807 4.640 1.00 52.56 85 ASN A C 1
ATOM 712 O O . ASN A 1 85 ? -21.541 16.511 3.777 1.00 52.56 85 ASN A O 1
ATOM 716 N N . ASN A 1 86 ? -21.431 15.518 5.794 1.00 53.56 86 ASN A N 1
ATOM 717 C CA . ASN A 1 86 ? -20.069 15.907 6.138 1.00 53.56 86 ASN A CA 1
ATOM 718 C C . ASN A 1 86 ? -19.364 14.769 6.896 1.00 53.56 86 ASN A C 1
ATOM 720 O O . ASN A 1 86 ? -19.060 14.913 8.081 1.00 53.56 86 ASN A O 1
ATOM 724 N N . LEU A 1 87 ? -19.080 13.638 6.234 1.00 61.44 87 LEU A N 1
ATOM 725 C CA . LEU A 1 87 ? -18.102 12.662 6.736 1.00 61.44 87 LEU A CA 1
ATOM 726 C C . LEU A 1 87 ? -16.795 13.399 7.056 1.00 61.44 87 LEU A C 1
ATOM 728 O O . LEU A 1 87 ? -15.980 13.655 6.16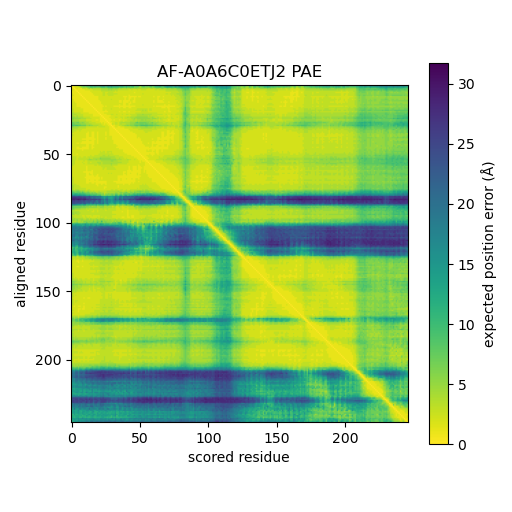6 1.00 61.44 87 LEU A O 1
ATOM 732 N N . ASN A 1 88 ? -16.576 13.754 8.324 1.00 75.88 88 ASN A N 1
ATOM 733 C CA . ASN A 1 88 ? -15.308 14.329 8.734 1.00 75.88 88 ASN A CA 1
ATOM 734 C C . ASN A 1 88 ? -14.303 13.189 8.854 1.00 75.88 88 ASN A C 1
ATOM 736 O O . ASN A 1 88 ? -14.001 12.696 9.938 1.00 75.88 88 ASN A O 1
ATOM 740 N N . ILE A 1 89 ? -13.793 12.751 7.704 1.00 83.38 89 ILE A N 1
ATOM 741 C CA . ILE A 1 89 ? -12.792 11.692 7.601 1.00 83.38 89 ILE A CA 1
ATOM 742 C C . ILE A 1 89 ? -11.570 11.980 8.487 1.00 83.38 89 ILE A C 1
ATOM 744 O O . ILE A 1 89 ? -10.902 11.061 8.952 1.00 83.38 89 ILE A O 1
ATOM 748 N N . ASN A 1 90 ? -11.307 13.256 8.792 1.00 85.56 90 ASN A N 1
ATOM 749 C CA . ASN A 1 90 ? -10.244 13.648 9.708 1.00 85.56 90 ASN A CA 1
ATOM 750 C C . ASN A 1 90 ? -10.519 13.202 11.147 1.00 85.56 90 ASN A C 1
ATOM 752 O O . ASN A 1 90 ? -9.576 12.862 11.854 1.00 85.56 90 ASN A O 1
ATOM 756 N N . ASP A 1 91 ? -11.775 13.193 11.594 1.00 85.75 91 ASP A N 1
ATOM 757 C CA . ASP A 1 91 ? -12.128 12.732 12.939 1.00 85.75 91 ASP A CA 1
ATOM 758 C C . ASP A 1 91 ? -12.011 11.210 13.046 1.00 85.75 91 ASP A C 1
ATOM 760 O O . ASP A 1 91 ? -11.507 10.718 14.055 1.00 85.75 91 ASP A O 1
ATOM 764 N N . VAL A 1 92 ? -12.328 10.484 11.965 1.00 89.00 92 VAL A N 1
ATOM 765 C CA . VAL A 1 92 ? -12.030 9.046 11.845 1.00 89.00 92 VAL A CA 1
ATOM 766 C C . VAL A 1 92 ? -10.533 8.808 12.018 1.00 89.00 92 VAL A C 1
ATOM 768 O O . VAL A 1 92 ? -10.120 8.033 12.876 1.00 89.00 92 VAL A O 1
ATOM 771 N N . VAL A 1 93 ? -9.694 9.513 11.252 1.00 91.75 93 VAL A N 1
ATOM 772 C CA . VAL A 1 93 ? -8.233 9.353 11.328 1.00 91.75 93 VAL A CA 1
ATOM 773 C C . VAL A 1 93 ? -7.702 9.698 12.722 1.00 91.75 93 VAL A C 1
ATOM 775 O O . VAL A 1 93 ? -6.907 8.938 13.273 1.00 91.75 93 VAL A O 1
ATOM 778 N N . LYS A 1 94 ? -8.159 10.802 13.329 1.00 88.50 94 LYS A N 1
ATOM 779 C CA . LYS A 1 94 ? -7.762 11.190 14.695 1.00 88.50 94 LYS A CA 1
ATOM 780 C C . LYS A 1 94 ? -8.132 10.124 15.719 1.00 88.50 94 LYS A C 1
ATOM 782 O O . LYS A 1 94 ? -7.323 9.826 16.595 1.00 88.50 94 LYS A O 1
ATOM 787 N N . PHE A 1 95 ? -9.336 9.563 15.617 1.00 91.06 95 PHE A N 1
ATOM 788 C CA . PHE A 1 95 ? -9.782 8.500 16.507 1.00 91.06 95 PHE A CA 1
ATOM 789 C C . PHE A 1 95 ? -8.914 7.250 16.351 1.00 91.06 95 PHE A C 1
ATOM 791 O O . PHE A 1 95 ? -8.374 6.750 17.333 1.00 91.06 95 PHE A O 1
ATOM 798 N N . VAL A 1 96 ? -8.697 6.797 15.115 1.00 92.50 96 VAL A N 1
ATOM 799 C CA . VAL A 1 96 ? -7.891 5.601 14.842 1.00 92.50 96 VAL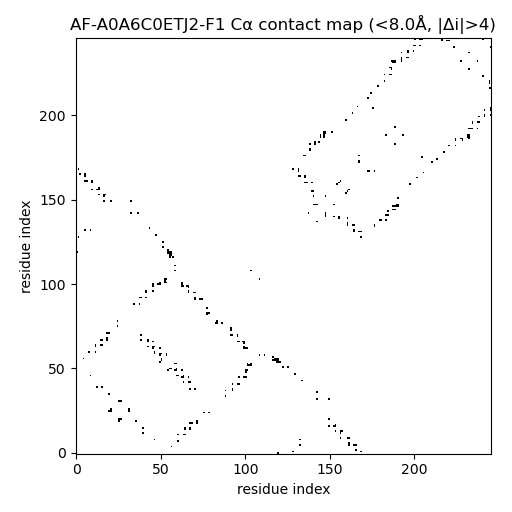 A CA 1
ATOM 800 C C . VAL A 1 96 ? -6.448 5.784 15.320 1.00 92.50 96 VAL A C 1
ATOM 802 O O . VAL A 1 96 ? -5.882 4.856 15.894 1.00 92.50 96 VAL A O 1
ATOM 805 N N . TYR A 1 97 ? -5.860 6.974 15.161 1.00 90.62 97 TYR A N 1
ATOM 806 C CA . TYR A 1 97 ? -4.541 7.292 15.720 1.00 90.62 97 TYR A CA 1
ATOM 807 C C . TYR A 1 97 ? -4.525 7.217 17.241 1.00 90.62 97 TYR A C 1
ATOM 809 O O . TYR A 1 97 ? -3.640 6.578 17.805 1.00 90.62 97 TYR A O 1
ATOM 817 N N . LYS A 1 98 ? -5.509 7.833 17.901 1.00 89.19 98 LYS A N 1
ATOM 818 C CA . LYS A 1 98 ? -5.612 7.829 19.362 1.00 89.19 98 LYS A CA 1
ATOM 819 C C . LYS A 1 98 ? -5.699 6.408 19.931 1.00 89.19 98 LYS A C 1
ATOM 821 O O . LYS A 1 98 ? -5.090 6.138 20.957 1.00 89.19 98 LYS A O 1
ATOM 826 N N . GLU A 1 99 ? -6.426 5.515 19.264 1.00 88.38 99 GLU A N 1
ATOM 827 C CA . GLU A 1 99 ? -6.695 4.158 19.762 1.00 88.38 99 GLU A CA 1
ATOM 828 C C . GLU A 1 99 ? -5.614 3.118 19.418 1.00 88.38 99 GLU A C 1
ATOM 830 O O . GLU A 1 99 ? -5.628 2.011 19.974 1.00 88.38 99 GLU A O 1
ATOM 835 N N . ASN A 1 100 ? -4.716 3.426 18.472 1.00 88.06 100 ASN A N 1
ATOM 836 C CA . ASN A 1 100 ? -3.796 2.433 17.901 1.00 88.06 100 ASN A CA 1
ATOM 837 C C . ASN A 1 100 ? -2.331 2.881 17.803 1.00 88.06 100 ASN A C 1
ATOM 839 O O . ASN A 1 100 ? -1.484 2.067 17.431 1.00 88.06 100 ASN A O 1
ATOM 843 N N . ILE A 1 101 ? -1.996 4.130 18.136 1.00 85.25 101 ILE A N 1
ATOM 844 C CA . ILE A 1 101 ? -0.601 4.520 18.356 1.00 85.25 101 ILE A CA 1
ATOM 845 C C . ILE A 1 101 ? -0.189 4.068 19.753 1.00 85.25 101 ILE A C 1
ATOM 847 O O . ILE A 1 101 ? -0.790 4.453 20.751 1.00 85.25 101 ILE A O 1
ATOM 851 N N . THR A 1 102 ? 0.853 3.251 19.803 1.00 76.44 102 THR A N 1
ATOM 852 C CA . THR A 1 102 ? 1.414 2.722 21.039 1.00 76.44 102 THR A CA 1
ATOM 853 C C . THR A 1 102 ? 2.315 3.758 21.703 1.00 76.44 102 THR A C 1
ATOM 855 O O . THR A 1 102 ? 3.255 4.255 21.073 1.00 76.44 102 THR A O 1
ATOM 858 N N . TYR A 1 103 ? 2.086 4.032 22.987 1.00 68.94 103 TYR A N 1
ATOM 859 C CA . TYR A 1 103 ? 2.989 4.840 23.811 1.00 68.94 103 TYR A CA 1
ATOM 860 C C . TYR A 1 103 ? 3.747 3.930 24.784 1.00 68.94 103 TYR A C 1
ATOM 862 O O . TYR A 1 103 ? 3.206 2.934 25.249 1.00 68.94 103 TYR A O 1
ATOM 870 N N . ASN A 1 104 ? 5.003 4.259 25.111 1.00 55.50 104 ASN A N 1
ATOM 871 C CA . ASN A 1 104 ? 5.885 3.402 25.928 1.00 55.50 104 ASN A CA 1
ATOM 872 C C . ASN A 1 104 ? 5.315 3.005 27.310 1.00 55.50 104 ASN A C 1
ATOM 874 O O . ASN A 1 104 ? 5.805 2.045 27.899 1.00 55.50 104 ASN A O 1
ATOM 878 N N . ASP A 1 105 ? 4.281 3.694 27.799 1.00 53.41 105 ASP A N 1
ATOM 879 C CA . ASP A 1 105 ? 3.638 3.444 29.094 1.00 53.41 105 ASP A CA 1
ATOM 880 C C . ASP A 1 105 ? 2.427 2.486 29.025 1.00 53.41 105 ASP A C 1
ATOM 882 O O . ASP A 1 105 ? 1.795 2.206 30.050 1.00 53.41 105 ASP A O 1
ATOM 886 N N . ASP A 1 106 ? 2.080 1.955 27.846 1.00 58.44 106 ASP A N 1
ATOM 887 C CA . ASP A 1 106 ? 0.939 1.047 27.713 1.00 58.44 106 ASP A CA 1
ATOM 888 C C . ASP A 1 106 ? 1.210 -0.294 28.411 1.00 58.44 106 ASP A C 1
ATOM 890 O O . ASP A 1 106 ? 1.991 -1.130 27.954 1.00 58.44 106 ASP A O 1
ATOM 894 N N . LYS A 1 107 ? 0.479 -0.559 29.501 1.00 53.81 107 LYS A N 1
ATOM 895 C CA . LYS A 1 107 ? 0.536 -1.821 30.272 1.00 53.81 107 LYS A CA 1
ATOM 896 C C . LYS A 1 107 ? 0.339 -3.080 29.415 1.00 53.81 107 LYS A C 1
ATOM 898 O O . LYS A 1 107 ? 0.850 -4.141 29.769 1.00 53.81 107 LYS A O 1
ATOM 903 N N . ASN A 1 108 ? -0.362 -2.964 28.286 1.00 56.84 108 ASN A N 1
ATOM 904 C CA . ASN A 1 108 ? -0.563 -4.057 27.332 1.00 56.84 108 ASN A CA 1
ATOM 905 C C . ASN A 1 108 ? 0.743 -4.467 26.624 1.00 56.84 108 ASN A C 1
ATOM 907 O O . ASN A 1 108 ? 0.919 -5.644 26.318 1.00 56.84 108 ASN A O 1
ATOM 911 N N . ILE A 1 109 ? 1.691 -3.538 26.425 1.00 56.53 109 ILE A N 1
ATOM 912 C CA . ILE A 1 109 ? 3.021 -3.829 25.858 1.00 56.53 109 ILE A CA 1
ATOM 913 C C . ILE A 1 109 ? 3.764 -4.817 26.754 1.00 56.53 109 ILE A C 1
ATOM 915 O O . ILE A 1 109 ? 4.315 -5.789 26.252 1.00 56.53 109 ILE A O 1
ATOM 919 N N . ILE A 1 110 ? 3.717 -4.609 28.074 1.00 52.66 110 ILE A N 1
ATOM 920 C CA . ILE A 1 110 ? 4.449 -5.416 29.063 1.00 52.66 110 ILE A CA 1
ATOM 921 C C . ILE A 1 110 ? 4.037 -6.898 28.989 1.00 52.66 110 ILE A C 1
ATOM 923 O O . ILE A 1 110 ? 4.871 -7.786 29.164 1.00 52.66 110 ILE A O 1
ATOM 927 N N . GLN A 1 111 ? 2.768 -7.186 28.678 1.00 53.72 111 GLN A N 1
ATOM 928 C CA . GLN A 1 111 ? 2.288 -8.561 28.498 1.00 53.72 111 GLN A CA 1
ATOM 929 C C . GLN A 1 111 ? 2.757 -9.184 27.172 1.00 53.72 111 GLN A C 1
ATOM 931 O O . GLN A 1 111 ? 3.087 -10.368 27.145 1.00 53.72 111 GLN A O 1
ATOM 936 N N . LEU A 1 112 ? 2.843 -8.394 26.096 1.00 53.84 112 LEU A N 1
ATOM 937 C CA . LEU A 1 112 ? 3.282 -8.826 24.758 1.00 53.84 112 LEU A CA 1
ATOM 938 C C . LEU A 1 112 ? 4.815 -8.947 24.623 1.00 53.84 112 LEU A C 1
ATOM 940 O O . LEU A 1 112 ? 5.304 -9.621 23.716 1.00 53.84 112 LEU A O 1
ATOM 944 N N . THR A 1 113 ? 5.591 -8.307 25.505 1.00 51.12 113 THR A N 1
ATOM 945 C CA . THR A 1 113 ? 7.067 -8.318 25.482 1.00 51.12 113 THR A CA 1
ATOM 946 C C . THR A 1 113 ? 7.717 -9.519 26.175 1.00 51.12 113 THR A C 1
ATOM 948 O O . THR A 1 113 ? 8.924 -9.701 26.040 1.00 51.12 113 THR A O 1
ATOM 951 N N . ASN A 1 114 ? 6.959 -10.355 26.894 1.00 48.16 114 ASN A N 1
ATOM 952 C CA . ASN A 1 114 ? 7.494 -11.504 27.655 1.00 48.16 114 ASN A CA 1
ATOM 953 C C . ASN A 1 114 ? 7.904 -12.712 26.792 1.00 48.16 114 ASN A C 1
ATOM 955 O O . ASN A 1 114 ? 8.330 -13.751 27.292 1.00 48.16 114 ASN A O 1
ATOM 959 N N . THR A 1 115 ? 7.782 -12.579 25.486 1.00 47.97 115 THR A N 1
ATOM 960 C CA . THR A 1 115 ? 8.037 -13.599 24.478 1.00 47.97 115 THR A CA 1
ATOM 961 C C . THR A 1 115 ? 9.255 -13.163 23.667 1.00 47.97 115 THR A C 1
ATOM 963 O O . THR A 1 115 ? 9.333 -12.013 23.242 1.00 47.97 115 THR A O 1
ATOM 966 N N . HIS A 1 116 ? 10.239 -14.057 23.502 1.00 45.72 116 HIS A N 1
ATOM 967 C CA . HIS A 1 116 ? 11.495 -13.820 22.774 1.00 45.72 116 HIS A CA 1
ATOM 968 C C . HIS A 1 116 ? 11.228 -13.318 21.344 1.00 45.72 116 HIS A C 1
ATOM 970 O O . HIS A 1 116 ? 11.126 -14.107 20.406 1.00 45.72 116 HIS A O 1
ATOM 976 N N . PHE A 1 117 ? 11.099 -12.005 21.172 1.00 51.66 117 PHE A N 1
ATOM 977 C CA . PHE A 1 117 ? 10.698 -11.398 19.910 1.00 51.66 117 PHE A CA 1
ATOM 978 C C . PHE A 1 117 ? 11.771 -10.469 19.353 1.00 51.66 117 PHE A C 1
ATOM 980 O O . PHE A 1 117 ? 12.598 -9.909 20.072 1.00 51.66 117 PHE A O 1
ATOM 987 N N . SER A 1 118 ? 11.791 -10.377 18.022 1.00 57.19 118 SER A N 1
ATOM 988 C CA . SER A 1 118 ? 12.809 -9.699 17.226 1.00 57.19 118 SER A CA 1
ATOM 989 C C . SER A 1 118 ? 12.779 -8.187 17.454 1.00 57.19 118 SER A C 1
ATOM 991 O O . SER A 1 118 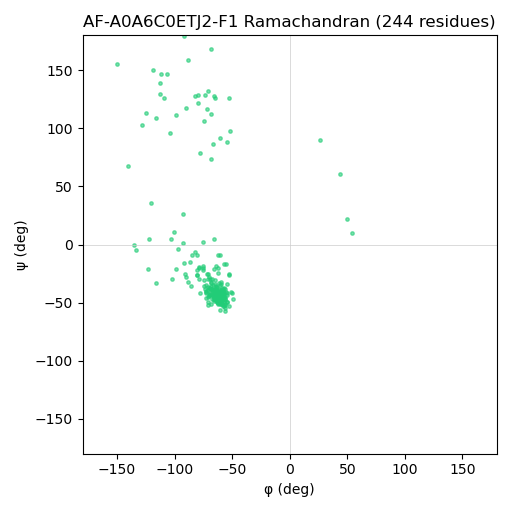? 12.120 -7.450 16.717 1.00 57.19 118 SER A O 1
ATOM 993 N N . ASN A 1 119 ? 13.495 -7.728 18.475 1.00 62.22 119 ASN A N 1
ATOM 994 C CA . ASN A 1 119 ? 13.740 -6.311 18.699 1.00 62.22 119 ASN A CA 1
ATOM 995 C C . ASN A 1 119 ? 14.608 -5.758 17.559 1.00 62.22 119 ASN A C 1
ATOM 997 O O . ASN A 1 119 ? 15.667 -6.304 17.236 1.00 62.22 119 ASN A O 1
ATOM 1001 N N . ILE A 1 120 ? 14.155 -4.672 16.935 1.00 68.19 120 ILE A N 1
ATOM 1002 C CA . ILE A 1 120 ? 14.910 -3.961 15.903 1.00 68.19 120 ILE A CA 1
ATOM 1003 C C . ILE A 1 120 ? 16.026 -3.186 16.601 1.00 68.19 120 ILE A C 1
ATOM 1005 O O . ILE A 1 120 ? 15.788 -2.172 17.256 1.00 68.19 120 ILE A O 1
ATOM 1009 N N . SER A 1 121 ? 17.259 -3.670 16.465 1.00 57.53 121 SER A N 1
ATOM 1010 C CA . SER A 1 121 ? 18.436 -3.048 17.074 1.00 57.53 121 SER A CA 1
ATOM 1011 C C . SER A 1 121 ? 18.948 -1.827 16.307 1.00 57.53 121 SER A C 1
ATOM 1013 O O . SER A 1 121 ? 19.642 -1.009 16.902 1.00 57.53 121 SER A O 1
ATOM 1015 N N . ASN A 1 122 ? 18.601 -1.670 15.020 1.00 61.44 122 ASN A N 1
ATOM 1016 C CA . ASN A 1 122 ? 19.173 -0.632 14.160 1.00 61.44 122 ASN A CA 1
ATOM 1017 C C . ASN A 1 122 ? 18.092 0.196 13.441 1.00 61.44 122 ASN A C 1
ATOM 1019 O O . ASN A 1 122 ? 17.477 -0.259 12.477 1.00 61.44 122 ASN A O 1
ATOM 1023 N N . THR A 1 123 ? 17.842 1.413 13.930 1.00 61.72 123 THR A N 1
ATOM 1024 C CA . THR A 1 123 ? 16.762 2.299 13.453 1.00 61.72 123 THR A CA 1
ATOM 1025 C C . THR A 1 123 ? 17.183 3.260 12.340 1.00 61.72 123 THR A C 1
ATOM 1027 O O . THR A 1 123 ? 16.316 3.811 11.666 1.00 61.72 123 THR A O 1
ATOM 1030 N N . GLU A 1 124 ? 18.486 3.457 12.116 1.00 59.47 124 GLU A N 1
ATOM 1031 C CA . GLU A 1 124 ? 19.015 4.482 11.197 1.00 59.47 124 GLU A CA 1
ATOM 1032 C C . GLU A 1 124 ? 18.586 4.280 9.733 1.00 59.47 124 GLU A C 1
ATOM 1034 O O . GLU A 1 124 ? 18.471 5.248 8.986 1.00 59.47 124 GLU A O 1
ATOM 1039 N N . ASN A 1 125 ? 18.250 3.048 9.332 1.00 72.19 125 ASN A N 1
ATOM 1040 C CA . ASN A 1 125 ? 17.814 2.729 7.967 1.00 72.19 125 ASN A CA 1
ATOM 1041 C C . ASN A 1 125 ? 16.289 2.515 7.823 1.00 72.19 125 ASN A C 1
ATOM 1043 O O . ASN A 1 125 ? 15.801 2.174 6.746 1.00 72.19 125 ASN A O 1
ATOM 1047 N N . LEU A 1 126 ? 15.500 2.717 8.888 1.00 84.50 126 LEU A N 1
ATOM 1048 C CA . LEU A 1 126 ? 14.044 2.542 8.809 1.00 84.50 126 LEU A CA 1
ATOM 1049 C C . LEU A 1 126 ? 13.377 3.641 7.980 1.00 84.50 126 LEU A C 1
ATOM 1051 O O . LEU A 1 126 ? 12.450 3.356 7.232 1.00 84.50 126 LEU A O 1
ATOM 1055 N N . ASN A 1 127 ? 13.864 4.882 8.056 1.00 85.62 127 ASN A N 1
ATOM 1056 C CA . ASN A 1 127 ? 13.285 5.995 7.298 1.00 85.62 127 ASN A CA 1
ATOM 1057 C C . ASN A 1 127 ? 13.396 5.787 5.782 1.00 85.62 127 ASN A C 1
ATOM 1059 O O . ASN A 1 127 ? 12.419 6.003 5.069 1.00 85.62 127 ASN A O 1
ATOM 1063 N N . GLY A 1 128 ? 14.553 5.320 5.298 1.00 86.44 128 GLY A N 1
ATOM 1064 C CA . GLY A 1 128 ? 14.738 4.983 3.884 1.00 86.44 128 GLY A CA 1
ATOM 1065 C C . GLY A 1 128 ? 13.803 3.858 3.443 1.00 86.44 128 GLY A C 1
ATOM 1066 O O . GLY A 1 128 ? 13.134 3.979 2.419 1.00 86.44 128 GLY A O 1
ATOM 1067 N N . LEU A 1 129 ? 13.680 2.809 4.265 1.00 89.62 129 LEU A N 1
ATOM 1068 C CA . LEU A 1 129 ? 12.741 1.720 4.013 1.00 89.62 129 LEU A CA 1
ATOM 1069 C C . LEU A 1 129 ? 11.291 2.220 3.962 1.00 89.62 129 LEU A C 1
ATOM 1071 O O . LEU A 1 129 ? 10.583 1.892 3.018 1.00 89.62 129 LEU A O 1
ATOM 1075 N N . PHE A 1 130 ? 10.852 3.035 4.925 1.00 90.50 130 PHE A N 1
ATOM 1076 C CA . PHE A 1 130 ? 9.488 3.567 4.939 1.00 90.50 130 PHE A CA 1
ATOM 1077 C C . PHE A 1 130 ? 9.179 4.403 3.713 1.00 90.50 130 PHE A C 1
ATOM 1079 O O . PHE A 1 130 ? 8.109 4.222 3.149 1.00 90.50 130 PHE A O 1
ATOM 1086 N N . ASN A 1 131 ? 10.105 5.264 3.286 1.00 89.50 131 ASN A N 1
ATOM 1087 C CA . ASN A 1 131 ? 9.912 6.059 2.079 1.00 89.50 131 ASN A CA 1
ATOM 1088 C C . ASN A 1 131 ? 9.659 5.147 0.873 1.00 89.50 131 ASN A C 1
ATOM 1090 O O . ASN A 1 131 ? 8.699 5.361 0.143 1.00 89.50 131 ASN A O 1
ATOM 1094 N N . ILE A 1 132 ? 10.441 4.074 0.720 1.00 91.31 132 ILE A N 1
ATOM 1095 C CA . ILE A 1 132 ? 10.237 3.087 -0.350 1.00 91.31 132 ILE A CA 1
ATOM 1096 C C . ILE A 1 132 ? 8.875 2.397 -0.204 1.00 91.31 132 ILE A C 1
ATOM 1098 O O . ILE A 1 132 ? 8.123 2.331 -1.176 1.00 91.31 132 ILE A O 1
ATOM 1102 N N . LEU A 1 133 ? 8.528 1.925 0.999 1.00 93.19 133 LEU A N 1
ATOM 1103 C CA . LEU A 1 133 ? 7.251 1.256 1.267 1.00 93.19 133 LEU A CA 1
ATOM 1104 C C . LEU A 1 133 ? 6.050 2.149 0.931 1.00 93.19 133 LEU A C 1
ATOM 1106 O O . LEU A 1 133 ? 5.116 1.710 0.257 1.00 93.19 133 LEU A O 1
ATOM 1110 N N . THR A 1 134 ? 6.070 3.410 1.358 1.00 91.56 134 THR A N 1
ATOM 1111 C CA . THR A 1 134 ? 4.979 4.349 1.091 1.00 91.56 134 THR A CA 1
ATOM 1112 C C . THR A 1 134 ? 4.934 4.761 -0.374 1.00 91.56 134 THR A C 1
ATOM 1114 O O . THR A 1 134 ? 3.860 4.717 -0.971 1.00 91.56 134 THR A O 1
ATOM 1117 N N . SER A 1 135 ? 6.078 5.096 -0.982 1.00 92.00 135 SER A N 1
ATOM 1118 C CA . SER A 1 135 ? 6.139 5.543 -2.377 1.00 92.00 135 SER A CA 1
ATOM 1119 C C . SER A 1 135 ? 5.666 4.451 -3.322 1.00 92.00 135 SER A C 1
ATOM 1121 O O . SER A 1 135 ? 4.768 4.683 -4.122 1.00 92.00 135 SER A O 1
ATOM 1123 N N . ILE A 1 136 ? 6.187 3.228 -3.192 1.00 94.50 136 ILE A N 1
ATOM 1124 C CA . ILE A 1 136 ? 5.768 2.119 -4.055 1.00 94.50 136 ILE A CA 1
ATOM 1125 C C . ILE A 1 136 ? 4.286 1.793 -3.857 1.00 94.50 136 ILE A C 1
ATOM 1127 O O . ILE A 1 136 ? 3.607 1.508 -4.839 1.00 94.50 136 ILE A O 1
ATOM 1131 N N . SER A 1 137 ? 3.755 1.880 -2.633 1.00 93.69 137 SER A N 1
ATOM 1132 C CA . SER A 1 137 ? 2.323 1.652 -2.402 1.00 93.69 137 SER A CA 1
ATOM 1133 C C . SER A 1 137 ? 1.463 2.698 -3.107 1.00 93.69 137 SER A C 1
ATOM 1135 O O . SER A 1 137 ? 0.493 2.342 -3.767 1.00 93.69 137 SER A O 1
ATOM 1137 N N . ILE A 1 138 ? 1.829 3.978 -3.020 1.00 92.19 138 ILE A N 1
ATOM 1138 C CA . ILE A 1 138 ? 1.097 5.073 -3.672 1.00 92.19 138 ILE A CA 1
ATOM 1139 C C . ILE A 1 138 ? 1.183 4.949 -5.200 1.00 92.19 138 ILE A C 1
ATOM 1141 O O . ILE A 1 138 ? 0.153 4.971 -5.876 1.00 92.19 138 ILE A O 1
ATOM 1145 N N . ILE A 1 139 ? 2.393 4.752 -5.729 1.00 94.56 139 ILE A N 1
ATOM 1146 C CA . ILE A 1 139 ? 2.669 4.656 -7.167 1.00 94.56 139 ILE A CA 1
ATOM 1147 C C . ILE A 1 139 ? 1.927 3.469 -7.787 1.00 94.56 139 ILE A C 1
ATOM 1149 O O . ILE A 1 139 ? 1.231 3.621 -8.792 1.00 94.56 139 ILE A O 1
ATOM 1153 N N . LEU A 1 140 ? 2.053 2.279 -7.189 1.00 96.06 140 LEU A N 1
ATOM 1154 C CA . LEU A 1 140 ? 1.439 1.066 -7.727 1.00 96.06 140 LEU A CA 1
ATOM 1155 C C . LEU A 1 140 ? -0.079 1.049 -7.582 1.00 96.06 140 LEU A C 1
ATOM 1157 O O . LEU A 1 140 ? -0.727 0.354 -8.346 1.00 96.06 140 LEU A O 1
ATOM 1161 N N . LEU A 1 141 ? -0.667 1.757 -6.622 1.00 95.06 141 LEU A N 1
ATOM 1162 C CA . LEU A 1 141 ? -2.127 1.831 -6.533 1.00 95.06 141 LEU A CA 1
ATOM 1163 C C . LEU A 1 141 ? -2.710 2.847 -7.517 1.00 95.06 141 LEU A C 1
ATOM 1165 O O . LEU A 1 141 ? -3.864 2.718 -7.895 1.00 95.06 141 LEU A O 1
ATOM 1169 N N . ASN A 1 142 ? -1.916 3.818 -7.981 1.00 93.75 142 ASN A N 1
ATOM 1170 C CA . ASN A 1 142 ? -2.313 4.808 -8.983 1.00 93.75 142 ASN A CA 1
ATOM 1171 C C . ASN A 1 142 ? -3.723 5.379 -8.735 1.00 93.75 142 ASN A C 1
ATOM 1173 O O . ASN A 1 142 ? -4.640 5.267 -9.555 1.00 93.75 142 ASN A O 1
ATOM 1177 N N . TRP A 1 143 ? -3.890 6.007 -7.570 1.00 91.56 143 TRP A N 1
ATOM 1178 C CA . TRP A 1 143 ? -5.165 6.542 -7.089 1.00 91.56 143 TRP A CA 1
ATOM 1179 C C . TRP A 1 143 ? -5.799 7.616 -7.988 1.00 91.56 143 TRP A C 1
ATOM 1181 O O . TRP A 1 143 ? -6.952 7.964 -7.761 1.00 91.56 143 TRP A O 1
ATOM 1191 N N . ASN A 1 144 ? -5.093 8.108 -9.007 1.00 88.62 144 ASN A N 1
ATOM 1192 C CA . ASN A 1 144 ? -5.597 9.096 -9.965 1.00 88.62 144 ASN A CA 1
ATOM 1193 C C . ASN A 1 144 ? -6.129 8.466 -11.267 1.00 88.62 144 ASN A C 1
ATOM 1195 O O . ASN A 1 144 ? -6.620 9.176 -12.146 1.00 88.62 144 ASN A O 1
ATOM 1199 N N . ASN A 1 145 ? -6.015 7.144 -11.427 1.00 90.19 145 ASN A N 1
ATOM 1200 C CA . ASN A 1 145 ? -6.476 6.442 -12.618 1.00 90.19 145 ASN A CA 1
ATOM 1201 C C . ASN A 1 145 ? -7.856 5.807 -12.392 1.00 90.19 145 ASN A C 1
ATOM 1203 O O . ASN A 1 145 ? -8.003 4.838 -11.647 1.00 90.19 145 ASN A O 1
ATOM 1207 N N . ASP A 1 146 ? -8.873 6.335 -13.071 1.00 89.12 146 ASP A N 1
ATOM 1208 C CA . ASP A 1 146 ? -10.278 5.919 -12.951 1.00 89.12 146 ASP A CA 1
ATOM 1209 C C . ASP A 1 146 ? -10.533 4.460 -13.364 1.00 89.12 146 ASP A C 1
ATOM 1211 O O . ASP A 1 146 ? -11.507 3.861 -12.923 1.00 89.12 146 ASP A O 1
ATOM 1215 N N . TYR A 1 147 ? -9.635 3.859 -14.152 1.00 90.06 147 TYR A N 1
ATOM 1216 C CA . TYR A 1 147 ? -9.718 2.450 -14.554 1.00 90.06 147 TYR A CA 1
ATOM 1217 C C . TYR A 1 147 ? -9.172 1.465 -13.510 1.00 90.06 147 TYR A C 1
ATOM 1219 O O . TYR A 1 147 ? -9.243 0.251 -13.713 1.00 90.06 147 TYR A O 1
ATOM 1227 N N . ILE A 1 148 ? -8.577 1.971 -12.430 1.00 92.25 148 ILE A N 1
ATOM 1228 C CA . ILE A 1 148 ? -7.997 1.173 -11.350 1.00 92.25 148 ILE A CA 1
ATOM 1229 C C . ILE A 1 148 ? -8.961 1.237 -10.165 1.00 92.25 148 ILE A C 1
ATOM 1231 O O . ILE A 1 148 ? -8.976 2.205 -9.405 1.00 92.25 148 ILE A O 1
ATOM 1235 N N . ASP A 1 149 ? -9.812 0.218 -10.073 1.00 91.25 149 ASP A N 1
ATOM 1236 C CA . ASP A 1 149 ? -10.785 0.043 -8.995 1.00 91.25 149 ASP A CA 1
ATOM 1237 C C . ASP A 1 149 ? -10.218 -0.795 -7.832 1.00 91.25 149 ASP A C 1
ATOM 1239 O O . ASP A 1 149 ? -9.079 -1.271 -7.861 1.00 91.25 149 ASP A O 1
ATOM 1243 N N . GLU A 1 150 ? -11.026 -1.009 -6.794 1.00 88.94 150 GLU A N 1
ATOM 1244 C CA . GLU A 1 150 ? -10.652 -1.802 -5.625 1.00 88.94 150 GLU A CA 1
ATOM 1245 C C . GLU A 1 150 ? -10.278 -3.255 -5.955 1.00 88.94 150 GLU A C 1
ATOM 1247 O O . GLU A 1 150 ? -9.389 -3.814 -5.314 1.00 88.94 150 GLU A O 1
ATOM 1252 N N . THR A 1 151 ? -10.886 -3.860 -6.982 1.00 90.81 151 THR A N 1
ATOM 1253 C CA . THR A 1 151 ? -10.551 -5.228 -7.402 1.00 90.81 151 THR A CA 1
ATOM 1254 C C . THR A 1 151 ? -9.160 -5.269 -8.022 1.00 90.81 151 THR A C 1
ATOM 1256 O O . THR A 1 151 ? -8.385 -6.201 -7.787 1.00 90.81 151 THR A O 1
ATOM 1259 N N . VAL A 1 152 ? -8.816 -4.234 -8.793 1.00 94.38 152 VAL A N 1
ATOM 1260 C CA . VAL A 1 152 ? -7.484 -4.060 -9.366 1.00 94.38 152 VAL A CA 1
ATOM 1261 C C . VAL A 1 152 ? -6.471 -3.810 -8.251 1.00 94.38 152 VAL A C 1
ATOM 1263 O O . VAL A 1 152 ? -5.434 -4.473 -8.245 1.00 94.38 152 VAL A O 1
ATOM 1266 N N . HIS A 1 153 ? -6.783 -2.957 -7.270 1.0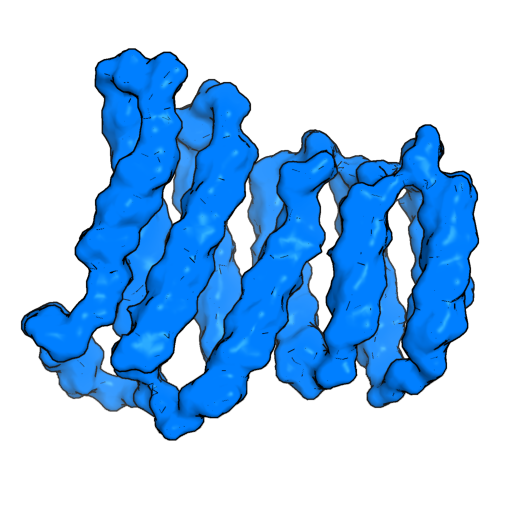0 94.50 153 HIS A N 1
ATOM 1267 C CA . HIS A 1 153 ? -5.926 -2.735 -6.101 1.00 94.50 153 HIS A CA 1
ATOM 1268 C C . HIS A 1 153 ? -5.615 -4.034 -5.344 1.00 94.50 153 HIS A C 1
ATOM 1270 O O . HIS A 1 153 ? -4.445 -4.311 -5.081 1.00 94.50 153 HIS A O 1
ATOM 1276 N N . THR A 1 154 ? -6.615 -4.879 -5.067 1.00 93.56 154 THR A N 1
ATOM 1277 C CA . THR A 1 154 ? -6.398 -6.179 -4.408 1.00 93.56 154 THR A CA 1
ATOM 1278 C C . THR A 1 154 ? -5.405 -7.050 -5.184 1.00 93.56 154 THR A C 1
ATOM 1280 O O . THR A 1 154 ? -4.471 -7.601 -4.599 1.00 93.56 154 THR A O 1
ATOM 1283 N N . ILE A 1 155 ? -5.543 -7.134 -6.512 1.00 95.38 155 ILE A N 1
ATOM 1284 C CA . ILE A 1 155 ? -4.613 -7.899 -7.361 1.00 95.38 155 ILE A CA 1
ATOM 1285 C C . ILE A 1 155 ? -3.206 -7.286 -7.320 1.00 95.38 155 ILE A C 1
ATOM 1287 O O . ILE A 1 155 ? -2.213 -8.019 -7.274 1.00 95.38 155 ILE A O 1
ATOM 1291 N N . ILE A 1 156 ? -3.097 -5.954 -7.329 1.00 96.25 156 ILE A N 1
ATOM 1292 C CA . ILE A 1 156 ? -1.815 -5.245 -7.236 1.00 96.25 156 ILE A CA 1
ATOM 1293 C C . ILE A 1 156 ? -1.097 -5.607 -5.931 1.00 96.25 156 ILE A C 1
ATOM 1295 O O . ILE A 1 156 ? 0.075 -6.001 -5.964 1.00 96.25 156 ILE A O 1
ATOM 1299 N N . CYS A 1 157 ? -1.800 -5.538 -4.800 1.00 94.12 157 CYS A N 1
ATOM 1300 C CA . CYS A 1 157 ? -1.250 -5.865 -3.487 1.00 94.12 157 CYS A CA 1
ATOM 1301 C C . CYS A 1 157 ? -0.800 -7.330 -3.396 1.00 94.12 157 CYS A C 1
ATOM 1303 O O . CYS A 1 157 ? 0.301 -7.612 -2.921 1.00 94.12 157 CYS A O 1
ATOM 1305 N N . GLN A 1 158 ? -1.591 -8.261 -3.930 1.00 93.50 158 GLN A N 1
ATOM 1306 C CA . GLN A 1 158 ? -1.276 -9.690 -3.875 1.00 93.50 158 GLN A CA 1
ATOM 1307 C C . GLN A 1 158 ? -0.119 -10.085 -4.804 1.00 93.50 158 GLN A C 1
ATOM 1309 O O . GLN A 1 158 ? 0.718 -10.911 -4.442 1.00 93.50 158 GLN A O 1
ATOM 1314 N N . LYS A 1 159 ? -0.055 -9.513 -6.014 1.00 95.50 159 LYS A N 1
ATOM 1315 C CA . LYS A 1 159 ? 0.859 -9.979 -7.072 1.00 95.50 159 LYS A CA 1
ATOM 1316 C C . LYS A 1 159 ? 2.112 -9.120 -7.247 1.00 95.50 159 LYS A C 1
ATOM 1318 O O . LYS A 1 159 ? 3.141 -9.633 -7.698 1.00 95.50 159 LYS A O 1
ATOM 1323 N N . TYR A 1 160 ? 2.043 -7.821 -6.958 1.00 96.00 160 TYR A N 1
ATOM 1324 C CA . TYR A 1 160 ? 3.097 -6.873 -7.333 1.00 96.00 160 TYR A CA 1
ATOM 1325 C C . TYR A 1 160 ? 3.802 -6.219 -6.149 1.00 96.00 160 TYR A C 1
ATOM 1327 O O . TYR A 1 160 ? 5.009 -6.006 -6.248 1.00 96.00 160 TYR A O 1
ATOM 1335 N N . PHE A 1 161 ? 3.125 -5.971 -5.026 1.00 94.94 161 PHE A N 1
ATOM 1336 C CA . PHE A 1 161 ? 3.740 -5.266 -3.897 1.00 94.94 161 PHE A CA 1
ATOM 1337 C C . PHE A 1 161 ? 5.020 -5.945 -3.408 1.00 94.94 161 PHE A C 1
ATOM 1339 O O . PHE A 1 161 ? 6.082 -5.332 -3.458 1.00 94.94 161 PHE A O 1
ATOM 1346 N N . LEU A 1 162 ? 4.959 -7.223 -3.023 1.00 94.88 162 LEU A N 1
ATOM 1347 C CA . LEU A 1 162 ? 6.112 -7.919 -2.442 1.00 94.88 162 LEU A CA 1
ATOM 1348 C C . LEU A 1 162 ? 7.355 -7.843 -3.340 1.00 94.88 162 LEU A C 1
ATOM 1350 O O . LEU A 1 162 ? 8.430 -7.443 -2.894 1.00 94.88 162 LEU A O 1
ATOM 1354 N N . LYS A 1 163 ? 7.201 -8.162 -4.631 1.00 93.25 163 LYS A N 1
ATOM 1355 C CA . LYS A 1 163 ? 8.325 -8.199 -5.578 1.00 93.25 163 LYS A CA 1
ATOM 1356 C C . LYS A 1 163 ? 8.911 -6.812 -5.866 1.00 93.25 163 LYS A C 1
ATOM 1358 O O . LYS A 1 163 ? 10.125 -6.709 -6.042 1.00 93.25 163 LYS A O 1
ATOM 1363 N N . TYR A 1 164 ? 8.079 -5.768 -5.914 1.00 94.50 164 TYR A N 1
ATOM 1364 C CA . TYR A 1 164 ? 8.524 -4.387 -6.124 1.00 94.50 164 TYR A CA 1
ATOM 1365 C C . TYR A 1 164 ? 9.217 -3.826 -4.880 1.00 94.50 164 TYR A C 1
ATOM 1367 O O . TYR A 1 164 ? 10.313 -3.283 -4.997 1.00 94.50 164 TYR A O 1
ATOM 1375 N N . MET A 1 165 ? 8.628 -4.019 -3.696 1.00 92.44 165 MET A N 1
ATOM 1376 C CA . MET A 1 165 ? 9.204 -3.567 -2.426 1.00 92.44 165 MET A CA 1
ATOM 1377 C C . MET A 1 165 ? 10.584 -4.175 -2.192 1.00 92.44 165 MET A C 1
ATOM 1379 O O . MET A 1 165 ? 11.534 -3.448 -1.918 1.00 92.44 165 MET A O 1
ATOM 1383 N N . TYR A 1 166 ? 10.724 -5.492 -2.379 1.00 91.44 166 TYR A N 1
ATOM 1384 C CA . TYR A 1 166 ? 12.026 -6.150 -2.283 1.00 91.44 166 TYR A CA 1
ATOM 1385 C C . TYR A 1 166 ? 13.032 -5.556 -3.269 1.00 91.44 166 TYR A C 1
ATOM 1387 O O . TYR A 1 166 ? 14.101 -5.112 -2.857 1.00 91.44 166 TYR A O 1
ATOM 1395 N N . PHE A 1 167 ? 12.662 -5.459 -4.550 1.00 90.00 167 PHE A N 1
ATOM 1396 C CA . PHE A 1 167 ? 13.561 -4.953 -5.587 1.00 90.00 167 PHE A CA 1
ATOM 1397 C C . PHE A 1 167 ? 14.096 -3.546 -5.283 1.00 90.00 167 PHE A C 1
ATOM 1399 O O . PHE A 1 167 ? 15.299 -3.313 -5.403 1.00 90.00 167 PHE A O 1
ATOM 1406 N N . PHE A 1 168 ? 13.219 -2.627 -4.877 1.00 89.50 168 PHE A N 1
ATOM 1407 C CA . PHE A 1 168 ? 13.591 -1.240 -4.604 1.00 89.50 168 PHE A CA 1
ATOM 1408 C C . PHE A 1 168 ? 14.238 -1.034 -3.234 1.00 89.50 168 PHE A C 1
ATOM 1410 O O . PHE A 1 168 ? 15.044 -0.125 -3.082 1.00 89.50 168 PHE A O 1
ATOM 1417 N N . SER A 1 169 ? 13.943 -1.887 -2.250 1.00 86.75 169 SER A N 1
ATOM 1418 C CA . SER A 1 169 ? 14.599 -1.830 -0.937 1.00 86.75 169 SER A CA 1
ATOM 1419 C C . SER A 1 169 ? 16.041 -2.347 -0.949 1.00 86.75 169 SER A C 1
ATOM 1421 O O . SER A 1 169 ? 16.862 -1.884 -0.161 1.00 86.75 169 SER A O 1
ATOM 1423 N N . GLU A 1 170 ? 16.359 -3.303 -1.827 1.00 82.69 170 GLU A N 1
ATOM 1424 C CA . GLU A 1 170 ? 17.695 -3.905 -1.913 1.00 82.69 170 GLU A CA 1
ATOM 1425 C C . GLU A 1 170 ? 18.627 -3.142 -2.854 1.00 82.69 170 GLU A C 1
ATOM 1427 O O . GLU A 1 170 ? 19.841 -3.106 -2.644 1.00 82.69 170 GLU A O 1
ATOM 1432 N N . LYS A 1 171 ? 18.074 -2.543 -3.912 1.00 72.44 171 LYS A N 1
ATOM 1433 C CA . LYS A 1 171 ? 18.844 -1.808 -4.911 1.00 72.44 171 LYS A CA 1
ATOM 1434 C C . LYS A 1 171 ? 18.561 -0.319 -4.771 1.00 72.44 171 LYS A C 1
ATOM 1436 O O . LYS A 1 171 ? 17.413 0.091 -4.868 1.00 72.44 171 LYS A O 1
ATOM 1441 N N . ASN A 1 172 ? 19.607 0.496 -4.632 1.00 69.62 172 ASN A N 1
ATOM 1442 C CA . ASN A 1 172 ? 19.505 1.959 -4.638 1.00 69.62 172 ASN A CA 1
ATOM 1443 C C . ASN A 1 172 ? 19.122 2.469 -6.047 1.00 69.62 172 ASN A C 1
ATOM 1445 O O . ASN A 1 172 ? 19.964 2.933 -6.811 1.00 69.62 172 ASN A O 1
ATOM 1449 N N . MET A 1 173 ? 17.857 2.269 -6.417 1.00 77.38 173 MET A N 1
ATOM 1450 C CA . MET A 1 173 ? 17.288 2.430 -7.760 1.00 77.38 173 MET A CA 1
ATOM 1451 C C . MET A 1 173 ? 16.168 3.475 -7.757 1.00 77.38 173 MET A C 1
ATOM 1453 O O . MET A 1 173 ? 15.182 3.326 -8.476 1.00 77.38 173 MET A O 1
ATOM 1457 N N . ASN A 1 174 ? 16.320 4.526 -6.946 1.00 79.19 174 ASN A N 1
ATOM 1458 C CA . ASN A 1 174 ? 15.320 5.586 -6.789 1.00 79.19 174 ASN A CA 1
ATOM 1459 C C . ASN A 1 174 ? 14.930 6.221 -8.133 1.00 79.19 174 ASN A C 1
ATOM 1461 O O . ASN A 1 174 ? 13.760 6.488 -8.355 1.00 79.19 174 ASN A O 1
ATOM 1465 N N . GLU A 1 175 ? 15.865 6.334 -9.082 1.00 78.94 175 GLU A N 1
ATOM 1466 C CA . GLU A 1 175 ? 15.558 6.835 -10.430 1.00 78.94 175 GLU A CA 1
ATOM 1467 C C . GLU A 1 175 ? 14.469 6.011 -11.140 1.00 78.94 175 GLU A C 1
ATOM 1469 O O . GLU A 1 175 ? 13.612 6.572 -11.811 1.00 78.94 175 GLU A O 1
ATOM 1474 N N . TYR A 1 176 ? 14.442 4.685 -10.965 1.00 83.88 176 TYR A N 1
ATOM 1475 C CA . TYR A 1 176 ? 13.389 3.841 -11.542 1.00 83.88 176 TYR A CA 1
ATOM 1476 C C . TYR A 1 176 ? 12.056 3.954 -10.794 1.00 83.88 176 TYR A C 1
ATOM 1478 O O . TYR A 1 176 ? 11.021 3.648 -11.386 1.00 83.88 176 TYR A O 1
ATOM 1486 N N . ILE A 1 177 ? 12.069 4.384 -9.528 1.00 87.44 177 ILE A N 1
ATOM 1487 C CA . ILE A 1 177 ? 10.847 4.733 -8.791 1.00 87.44 177 ILE A CA 1
ATOM 1488 C C . ILE A 1 177 ? 10.253 5.999 -9.410 1.00 87.44 177 ILE A C 1
ATOM 1490 O O . ILE A 1 177 ? 9.102 5.957 -9.840 1.00 87.44 177 ILE A O 1
ATOM 1494 N N . ASP A 1 178 ? 11.063 7.051 -9.577 1.00 83.44 178 ASP A N 1
ATOM 1495 C CA . ASP A 1 178 ? 10.655 8.298 -10.240 1.00 83.44 178 ASP A CA 1
ATOM 1496 C C . ASP A 1 178 ? 10.127 8.024 -11.660 1.00 83.44 178 ASP A C 1
ATOM 1498 O O . ASP A 1 178 ? 9.154 8.630 -12.118 1.00 83.44 178 ASP A O 1
ATOM 1502 N N . TYR A 1 179 ? 10.756 7.083 -12.379 1.00 82.00 179 TYR A N 1
ATOM 1503 C CA . TYR A 1 179 ? 10.314 6.703 -13.720 1.00 82.00 179 TYR A CA 1
ATOM 1504 C C . TYR A 1 179 ? 8.950 6.031 -13.715 1.00 82.00 179 TYR A C 1
ATOM 1506 O O . TYR A 1 179 ? 8.092 6.364 -14.536 1.00 82.00 179 TYR A O 1
ATOM 1514 N N . LEU A 1 180 ? 8.759 5.075 -12.808 1.00 88.81 180 LEU A N 1
ATOM 1515 C CA . LEU A 1 180 ? 7.494 4.375 -12.660 1.00 88.81 180 LEU A CA 1
ATOM 1516 C C . LEU A 1 180 ? 6.374 5.358 -12.308 1.00 88.81 180 LEU A C 1
ATOM 1518 O O . LEU A 1 180 ? 5.332 5.335 -12.956 1.00 88.81 180 LEU A O 1
ATOM 1522 N N . GLU A 1 181 ? 6.619 6.241 -11.340 1.00 89.62 181 GLU A N 1
ATOM 1523 C CA . GLU A 1 181 ? 5.691 7.294 -10.924 1.00 89.62 181 GLU A CA 1
ATOM 1524 C C . GLU A 1 181 ? 5.290 8.181 -12.104 1.00 89.62 181 GLU A C 1
ATOM 1526 O O . GLU A 1 181 ? 4.113 8.253 -12.450 1.00 89.62 181 GLU A O 1
ATOM 1531 N N . THR A 1 182 ? 6.270 8.750 -12.811 1.00 84.19 182 THR A N 1
ATOM 1532 C CA . THR A 1 182 ? 6.016 9.669 -13.930 1.00 84.19 182 THR A CA 1
ATOM 1533 C C . THR A 1 182 ? 5.156 9.023 -15.024 1.00 84.19 182 THR A C 1
ATOM 1535 O O . THR A 1 182 ? 4.250 9.659 -15.562 1.00 84.19 182 THR A O 1
ATOM 1538 N N . ILE A 1 183 ? 5.418 7.760 -15.380 1.00 84.00 183 ILE A N 1
ATOM 1539 C CA . ILE A 1 183 ? 4.629 7.061 -16.407 1.00 84.00 183 ILE A CA 1
ATOM 1540 C C . ILE A 1 183 ? 3.191 6.865 -15.931 1.00 84.00 183 ILE A C 1
ATOM 1542 O O . ILE A 1 183 ? 2.254 7.133 -16.684 1.00 84.00 183 ILE A O 1
ATOM 1546 N N . LEU A 1 184 ? 3.019 6.391 -14.697 1.00 89.12 184 LEU A N 1
ATOM 1547 C CA . LEU A 1 184 ? 1.703 6.067 -14.157 1.00 89.12 184 LEU A CA 1
ATOM 1548 C C . LEU A 1 184 ? 0.848 7.310 -13.882 1.00 89.12 184 LEU A C 1
ATOM 1550 O O . LEU A 1 184 ? -0.375 7.220 -13.985 1.00 89.12 184 LEU A O 1
ATOM 1554 N N . GLU A 1 185 ? 1.473 8.453 -13.596 1.00 85.31 185 GLU A N 1
ATOM 1555 C CA . GLU A 1 185 ? 0.796 9.746 -13.461 1.00 85.31 185 GLU A CA 1
ATOM 1556 C C . GLU A 1 185 ? 0.355 10.339 -14.802 1.00 85.31 185 GLU A C 1
ATOM 1558 O O . GLU A 1 185 ? -0.696 10.975 -14.883 1.00 85.31 185 GLU A O 1
ATOM 1563 N N . LYS A 1 186 ? 1.172 10.190 -15.852 1.00 82.44 186 LYS A N 1
ATOM 1564 C CA . LYS A 1 186 ? 0.934 10.855 -17.143 1.00 82.44 186 LYS A CA 1
ATOM 1565 C C . LYS A 1 186 ? 0.105 10.021 -18.111 1.00 82.44 186 LYS A C 1
ATOM 1567 O O . LYS A 1 186 ? -0.553 10.585 -18.976 1.00 82.44 186 LYS A O 1
ATOM 1572 N N . ILE A 1 187 ? 0.110 8.697 -17.972 1.00 82.94 187 ILE A N 1
ATOM 1573 C CA . ILE A 1 187 ? -0.552 7.793 -18.915 1.00 82.94 187 ILE A CA 1
ATOM 1574 C C . ILE A 1 187 ? -1.675 7.043 -18.206 1.00 82.94 187 ILE A C 1
ATOM 1576 O O . ILE A 1 187 ? -1.436 6.128 -17.415 1.00 82.94 187 ILE A O 1
ATOM 1580 N N . LYS A 1 188 ? -2.925 7.390 -18.538 1.00 84.38 188 LYS A N 1
ATOM 1581 C CA . LYS A 1 188 ? -4.096 6.628 -18.091 1.00 84.38 188 LYS A CA 1
ATOM 1582 C C . LYS A 1 188 ? -4.156 5.298 -18.840 1.00 84.38 188 LYS A C 1
ATOM 1584 O O . LYS A 1 188 ? -4.317 5.257 -20.055 1.00 84.38 188 LYS A O 1
ATOM 1589 N N . MET A 1 189 ? -4.036 4.203 -18.097 1.00 87.81 189 MET A N 1
ATOM 1590 C CA . MET A 1 189 ? -4.081 2.840 -18.629 1.00 87.81 189 MET A CA 1
ATOM 1591 C C . MET A 1 189 ? -5.332 2.135 -18.129 1.00 87.81 189 MET A C 1
ATOM 1593 O O . MET A 1 189 ? -5.650 2.231 -16.943 1.00 87.81 189 MET A O 1
ATOM 1597 N N . ASN A 1 190 ? -5.999 1.375 -18.996 1.00 91.31 190 ASN A N 1
ATOM 1598 C CA . ASN A 1 190 ? -6.990 0.416 -18.521 1.00 91.31 190 ASN A CA 1
ATOM 1599 C C . ASN A 1 190 ? -6.309 -0.738 -17.757 1.00 91.31 190 ASN A C 1
ATOM 1601 O O . ASN A 1 190 ? -5.088 -0.904 -17.814 1.00 91.31 190 ASN A O 1
ATOM 1605 N N . LYS A 1 191 ? -7.109 -1.551 -17.062 1.00 93.62 191 LYS A N 1
ATOM 1606 C CA . LYS A 1 191 ? -6.647 -2.667 -16.222 1.00 93.62 191 LYS A CA 1
ATOM 1607 C C . LYS A 1 191 ? -5.644 -3.601 -16.915 1.00 93.62 191 LYS A C 1
ATOM 1609 O O . LYS A 1 191 ? -4.608 -3.923 -16.334 1.00 93.62 191 LYS A O 1
ATOM 1614 N N . ASP A 1 192 ? -5.927 -4.023 -18.145 1.00 92.06 192 ASP A N 1
ATOM 1615 C CA . ASP A 1 192 ? -5.099 -5.011 -18.849 1.00 92.06 192 ASP A CA 1
ATOM 1616 C C . ASP A 1 192 ? -3.739 -4.431 -19.245 1.00 92.06 192 ASP A C 1
ATOM 1618 O O . ASP A 1 192 ? -2.700 -5.055 -19.018 1.00 92.06 192 ASP A O 1
ATOM 1622 N N . ILE A 1 193 ? -3.738 -3.205 -19.778 1.00 90.62 193 ILE A N 1
ATOM 1623 C CA . ILE A 1 193 ? -2.509 -2.485 -20.128 1.00 90.62 193 ILE A CA 1
ATOM 1624 C C . ILE A 1 193 ? -1.691 -2.199 -18.870 1.00 90.62 193 ILE A C 1
ATOM 1626 O O . ILE A 1 193 ? -0.475 -2.370 -18.884 1.00 90.62 193 ILE A O 1
ATOM 1630 N N . TYR A 1 194 ? -2.349 -1.816 -17.775 1.00 93.62 194 TYR A N 1
ATOM 1631 C CA . TYR A 1 194 ? -1.694 -1.524 -16.506 1.00 93.62 194 TYR A CA 1
ATOM 1632 C C . TYR A 1 194 ? -0.940 -2.747 -15.961 1.00 93.62 194 TYR A C 1
ATOM 1634 O O . TYR A 1 194 ? 0.242 -2.658 -15.624 1.00 93.62 194 TYR A O 1
ATOM 1642 N N . PHE A 1 195 ? -1.576 -3.923 -15.937 1.00 94.88 195 PHE A N 1
ATOM 1643 C CA . PHE A 1 195 ? -0.919 -5.150 -15.475 1.00 94.88 195 PHE A CA 1
ATOM 1644 C C . PHE A 1 195 ? 0.211 -5.624 -16.384 1.00 94.88 195 PHE A C 1
ATOM 1646 O O . PHE A 1 195 ? 1.231 -6.110 -15.878 1.00 94.88 195 PHE A O 1
ATOM 1653 N N . ASP A 1 196 ? 0.031 -5.511 -17.700 1.00 92.50 196 ASP A N 1
ATOM 1654 C CA . ASP A 1 196 ? 1.064 -5.846 -18.677 1.00 92.50 196 ASP A CA 1
ATOM 1655 C C . ASP A 1 196 ? 2.273 -4.907 -18.541 1.00 92.50 196 ASP A C 1
ATOM 1657 O O . ASP A 1 196 ? 3.414 -5.376 -18.482 1.00 92.50 196 ASP A O 1
ATOM 1661 N N . PHE A 1 197 ? 2.025 -3.605 -18.371 1.00 91.94 197 PHE A N 1
ATOM 1662 C CA . PHE A 1 197 ? 3.050 -2.603 -18.098 1.00 91.94 197 PHE A CA 1
ATOM 1663 C C . PHE A 1 197 ? 3.838 -2.937 -16.828 1.00 91.94 197 PHE A C 1
ATOM 1665 O O . PHE A 1 197 ? 5.062 -3.052 -16.899 1.00 91.94 197 PHE A O 1
ATOM 1672 N N . LEU A 1 198 ? 3.173 -3.170 -15.687 1.00 94.50 198 LEU A N 1
ATOM 1673 C CA . LEU A 1 198 ? 3.860 -3.529 -14.440 1.00 94.50 198 LEU A CA 1
ATOM 1674 C C . LEU A 1 198 ? 4.706 -4.802 -14.599 1.00 94.50 198 LEU A C 1
ATOM 1676 O O . LEU A 1 198 ? 5.844 -4.883 -14.138 1.00 94.50 198 LEU A O 1
ATOM 1680 N N . GLU A 1 199 ? 4.185 -5.822 -15.278 1.00 93.94 199 GLU A N 1
ATOM 1681 C CA . GLU A 1 199 ? 4.924 -7.070 -15.460 1.00 93.94 199 GLU A CA 1
ATOM 1682 C C . GLU A 1 199 ? 6.182 -6.878 -16.319 1.00 93.94 199 GLU A C 1
ATOM 1684 O O . GLU A 1 199 ? 7.257 -7.391 -15.993 1.00 93.94 199 GLU A O 1
ATOM 1689 N N . GLN A 1 200 ? 6.069 -6.122 -17.407 1.00 88.81 200 GLN A N 1
ATOM 1690 C CA . GLN A 1 200 ? 7.190 -5.859 -18.301 1.00 88.81 200 GLN A CA 1
ATOM 1691 C C . GLN A 1 200 ? 8.213 -4.902 -17.702 1.00 88.81 200 GLN A C 1
ATOM 1693 O O . GLN A 1 200 ? 9.414 -5.159 -17.815 1.00 88.81 200 GLN A O 1
ATOM 1698 N N . PHE A 1 201 ? 7.751 -3.848 -17.027 1.00 89.94 201 PHE A N 1
ATOM 1699 C CA . PHE A 1 201 ? 8.601 -2.899 -16.321 1.00 89.94 201 PHE A CA 1
ATOM 1700 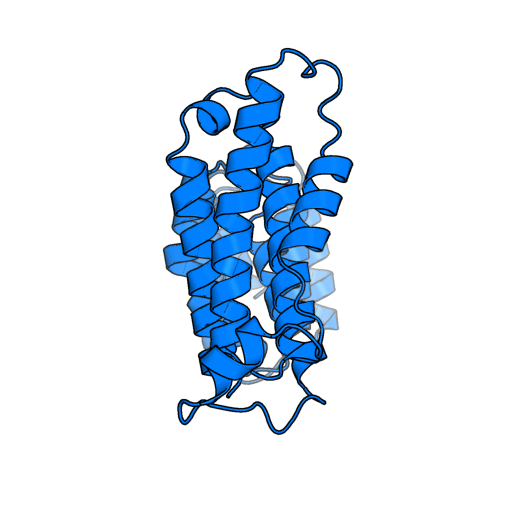C C . PHE A 1 201 ? 9.472 -3.649 -15.314 1.00 89.94 201 PHE A C 1
ATOM 1702 O O . PHE A 1 201 ? 10.701 -3.575 -15.377 1.00 89.94 201 PHE A O 1
ATOM 1709 N N . TYR A 1 202 ? 8.852 -4.481 -14.469 1.00 91.69 202 TYR A N 1
ATOM 1710 C CA . TYR A 1 202 ? 9.567 -5.295 -13.491 1.00 91.69 202 TYR A CA 1
ATOM 1711 C C . TYR A 1 202 ? 10.586 -6.245 -14.137 1.00 91.69 202 TYR A C 1
ATOM 1713 O O . TYR A 1 202 ? 11.744 -6.298 -13.718 1.00 91.6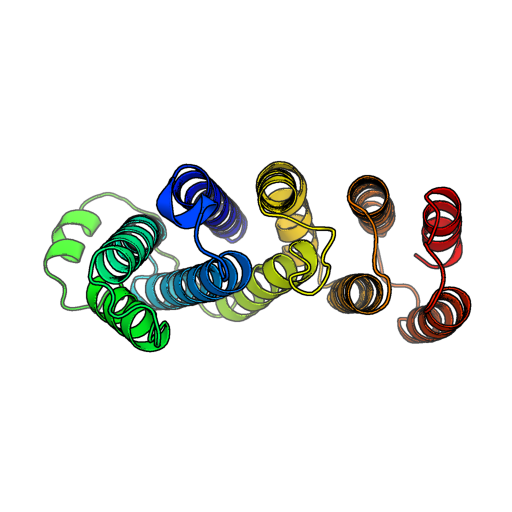9 202 TYR A O 1
ATOM 1721 N N . LYS A 1 203 ? 10.195 -6.987 -15.185 1.00 90.06 203 LYS A N 1
ATOM 1722 C CA . LYS A 1 203 ? 11.107 -7.902 -15.900 1.00 90.06 203 LYS A CA 1
ATOM 1723 C C . LYS A 1 203 ? 12.331 -7.177 -16.451 1.00 90.06 203 LYS A C 1
ATOM 1725 O O . LYS A 1 203 ? 13.440 -7.710 -16.394 1.00 90.06 203 LYS A O 1
ATOM 1730 N N . LYS A 1 204 ? 12.136 -5.971 -16.979 1.00 84.88 204 LYS A N 1
ATOM 1731 C CA . LYS A 1 204 ? 13.198 -5.176 -17.587 1.00 84.88 204 LYS A CA 1
ATOM 1732 C C . LYS A 1 204 ? 14.176 -4.644 -16.540 1.00 84.88 204 LYS A C 1
ATOM 1734 O O . LYS A 1 204 ? 15.380 -4.864 -16.682 1.00 84.88 204 LYS A O 1
ATOM 1739 N N . ILE A 1 205 ? 13.679 -4.034 -15.462 1.00 85.56 205 ILE A N 1
ATOM 1740 C CA . ILE A 1 205 ? 14.535 -3.490 -14.393 1.00 85.56 205 ILE A CA 1
ATOM 1741 C C . ILE A 1 205 ? 15.237 -4.596 -13.593 1.00 85.56 205 ILE A C 1
ATOM 1743 O O . ILE A 1 205 ? 16.381 -4.418 -13.171 1.00 85.56 205 ILE A O 1
ATOM 1747 N N . LYS A 1 206 ? 14.611 -5.773 -13.432 1.00 85.81 206 LYS A N 1
ATOM 1748 C CA . LYS A 1 206 ? 15.189 -6.904 -12.686 1.00 85.81 206 LYS A CA 1
ATOM 1749 C C . LYS A 1 206 ? 16.537 -7.347 -13.253 1.00 85.81 206 LYS A C 1
ATOM 1751 O O . LYS A 1 206 ? 17.456 -7.646 -12.488 1.00 85.81 206 LYS A O 1
ATOM 1756 N N . ASN A 1 207 ? 16.662 -7.330 -14.578 1.00 81.38 207 ASN A N 1
ATOM 1757 C CA . ASN A 1 207 ? 17.859 -7.764 -15.295 1.00 81.38 207 ASN A CA 1
ATOM 1758 C C . ASN A 1 207 ? 18.974 -6.706 -15.326 1.00 81.38 207 ASN A C 1
ATOM 1760 O O . ASN A 1 207 ? 20.097 -7.017 -15.727 1.00 81.38 207 ASN A O 1
ATOM 1764 N N . LYS A 1 208 ? 18.707 -5.470 -14.888 1.00 75.12 208 LYS A N 1
ATOM 1765 C CA . LYS A 1 208 ? 19.725 -4.420 -14.828 1.00 75.12 208 LYS A CA 1
ATOM 1766 C C . LYS A 1 208 ? 20.573 -4.541 -13.560 1.00 75.12 208 LYS A C 1
ATOM 1768 O O . LYS A 1 208 ? 20.066 -4.636 -12.436 1.00 75.12 208 LYS A O 1
ATOM 1773 N N . LYS A 1 209 ? 21.895 -4.552 -13.762 1.00 62.41 209 LYS A N 1
ATOM 1774 C CA . LYS A 1 209 ? 22.908 -4.589 -12.694 1.00 62.41 209 LYS A CA 1
ATOM 1775 C C . LYS A 1 209 ? 23.333 -3.188 -12.240 1.00 62.41 209 LYS A C 1
ATOM 1777 O O . LYS A 1 209 ? 23.666 -3.025 -11.075 1.00 62.41 209 LYS A O 1
ATOM 1782 N N . THR A 1 210 ? 23.260 -2.193 -13.122 1.00 56.91 210 THR A N 1
ATOM 1783 C CA . THR A 1 210 ? 23.639 -0.792 -12.874 1.00 56.91 210 THR A CA 1
ATOM 1784 C C . THR A 1 210 ? 22.791 0.160 -13.724 1.00 56.91 210 THR A C 1
ATOM 1786 O O . THR A 1 210 ? 22.242 -0.231 -14.759 1.00 56.91 210 THR A O 1
ATOM 1789 N N . ILE A 1 211 ? 22.657 1.407 -13.267 1.00 56.44 211 ILE A N 1
ATOM 1790 C CA . ILE A 1 211 ? 22.010 2.503 -13.999 1.00 56.44 211 ILE A CA 1
ATOM 1791 C C . ILE A 1 211 ? 22.945 2.951 -15.134 1.00 56.44 211 ILE A C 1
ATOM 1793 O O . ILE A 1 211 ? 24.115 3.242 -14.894 1.00 56.44 211 ILE A O 1
ATOM 1797 N N . HIS A 1 212 ? 22.434 3.033 -16.366 1.00 55.88 212 HIS A N 1
ATOM 1798 C CA . HIS A 1 212 ? 23.064 3.821 -17.427 1.00 55.88 212 HIS A CA 1
ATOM 1799 C C . HIS A 1 212 ? 22.475 5.237 -17.376 1.00 55.88 212 HIS A C 1
ATOM 1801 O O . HIS A 1 212 ? 21.272 5.380 -17.546 1.00 55.88 212 HIS A O 1
ATOM 1807 N N . ASN A 1 213 ? 23.323 6.238 -17.109 1.00 56.19 213 ASN A N 1
ATOM 1808 C CA . ASN A 1 213 ? 23.099 7.690 -17.218 1.00 56.19 213 ASN A CA 1
ATOM 1809 C C . ASN A 1 213 ? 21.630 8.173 -17.079 1.00 56.19 213 ASN A C 1
ATOM 1811 O O . ASN A 1 213 ? 20.931 8.347 -18.079 1.00 56.19 213 ASN A O 1
ATOM 1815 N N . GLY A 1 214 ? 21.180 8.474 -15.851 1.00 56.31 214 GLY A N 1
ATOM 1816 C CA . GLY A 1 214 ? 19.796 8.884 -15.543 1.00 56.31 214 GLY A CA 1
ATOM 1817 C C . GLY A 1 214 ? 19.265 10.121 -16.294 1.00 56.31 214 GLY A C 1
ATOM 1818 O O . GLY A 1 214 ? 18.052 10.323 -16.385 1.00 56.31 214 GLY A O 1
ATOM 1819 N N . TYR A 1 215 ? 20.152 10.926 -16.893 1.00 56.41 215 TYR A N 1
ATOM 1820 C CA . TYR A 1 215 ? 19.802 12.070 -17.746 1.00 56.41 215 TYR A CA 1
ATOM 1821 C C . TYR A 1 215 ? 19.208 11.659 -19.108 1.00 56.41 215 TYR A C 1
ATOM 1823 O O . TYR A 1 215 ? 18.251 12.269 -19.580 1.00 56.41 215 TYR A O 1
ATOM 1831 N N . ASP A 1 216 ? 19.731 10.598 -19.729 1.00 63.44 216 ASP A N 1
ATOM 1832 C CA . ASP A 1 216 ? 19.271 10.128 -21.046 1.00 63.44 216 ASP A CA 1
ATOM 1833 C C . ASP A 1 216 ? 17.855 9.534 -20.955 1.00 63.44 216 ASP A C 1
ATOM 1835 O O . ASP A 1 216 ? 16.998 9.769 -21.809 1.00 63.44 216 ASP A O 1
ATOM 1839 N N . ILE A 1 217 ? 17.564 8.836 -19.855 1.00 61.41 21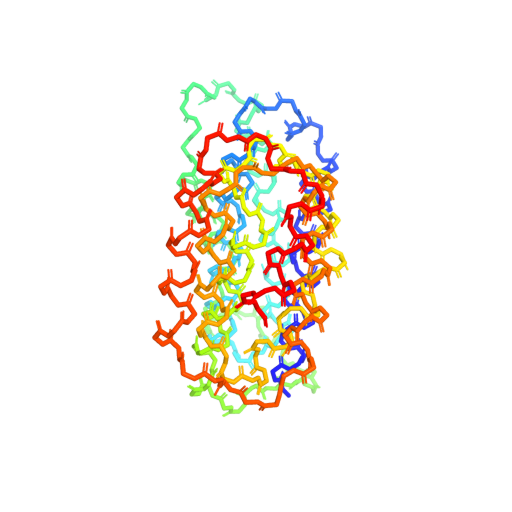7 ILE A N 1
ATOM 1840 C CA . ILE A 1 217 ? 16.259 8.211 -19.630 1.00 61.41 217 ILE A CA 1
ATOM 1841 C C . ILE A 1 217 ? 15.169 9.270 -19.399 1.00 61.41 217 ILE A C 1
ATOM 1843 O O . ILE A 1 217 ? 14.105 9.170 -20.007 1.00 61.41 217 ILE A O 1
ATOM 1847 N N . LYS A 1 218 ? 15.427 10.332 -18.616 1.00 63.25 218 LYS A N 1
ATOM 1848 C CA . LYS A 1 218 ? 14.447 11.423 -18.417 1.00 63.25 218 LYS A CA 1
ATOM 1849 C C . LYS A 1 218 ? 14.040 12.090 -19.736 1.00 63.25 218 LYS A C 1
ATOM 1851 O O . LYS A 1 218 ? 12.851 12.278 -19.979 1.00 63.25 218 LYS A O 1
ATOM 1856 N N . ASN A 1 219 ? 14.995 12.383 -20.620 1.00 66.62 219 ASN A N 1
ATOM 1857 C CA . ASN A 1 219 ? 14.701 12.989 -21.926 1.00 66.62 219 ASN A CA 1
ATOM 1858 C C . ASN A 1 219 ? 13.879 12.054 -22.823 1.00 66.62 219 ASN A C 1
ATOM 1860 O O . ASN A 1 219 ? 12.893 12.465 -23.434 1.00 66.62 219 ASN A O 1
ATOM 1864 N N . LYS A 1 220 ? 14.244 10.771 -22.847 1.00 68.12 220 LYS A N 1
ATOM 1865 C CA . LYS A 1 220 ? 13.510 9.711 -23.545 1.00 68.12 220 LYS A CA 1
ATOM 1866 C C . LYS A 1 220 ? 12.065 9.560 -23.053 1.00 68.12 220 LYS A C 1
ATOM 1868 O O . LYS A 1 220 ? 11.160 9.346 -23.859 1.00 68.12 220 LYS A O 1
ATOM 1873 N N . MET A 1 221 ? 11.835 9.729 -21.752 1.00 68.12 221 MET A N 1
ATOM 1874 C CA . MET A 1 221 ? 10.498 9.700 -21.156 1.00 68.12 221 MET A CA 1
ATOM 1875 C C . MET A 1 221 ? 9.654 10.911 -21.532 1.00 68.12 221 MET A C 1
ATOM 1877 O O . MET A 1 221 ? 8.492 10.734 -21.879 1.00 68.12 221 MET A O 1
ATOM 1881 N N . VAL A 1 222 ? 10.221 12.122 -21.509 1.00 66.88 222 VAL A N 1
ATOM 1882 C CA . VAL A 1 222 ? 9.504 13.334 -21.945 1.00 66.88 222 VAL A CA 1
ATOM 1883 C C . VAL A 1 222 ? 9.020 13.177 -23.386 1.00 66.88 222 VAL A C 1
ATOM 1885 O O . VAL A 1 222 ? 7.871 13.499 -23.677 1.00 66.88 222 VAL A O 1
ATOM 1888 N N . ILE A 1 223 ? 9.856 12.614 -24.264 1.00 67.94 223 ILE A N 1
ATOM 1889 C CA . ILE A 1 223 ? 9.491 12.333 -25.659 1.00 67.94 223 ILE A CA 1
ATOM 1890 C C . ILE A 1 223 ? 8.324 11.339 -25.730 1.00 67.94 223 ILE A C 1
ATOM 1892 O O . ILE A 1 223 ? 7.333 11.607 -26.403 1.00 67.94 223 ILE A O 1
ATOM 1896 N N . PHE A 1 224 ? 8.396 10.217 -25.012 1.00 69.50 224 PHE A N 1
ATOM 1897 C CA . PHE A 1 224 ? 7.316 9.227 -25.023 1.00 69.50 224 PHE A CA 1
ATOM 1898 C C . PHE A 1 224 ? 5.998 9.770 -24.458 1.00 69.50 224 PHE A C 1
ATOM 1900 O O . PHE A 1 224 ? 4.945 9.594 -25.065 1.00 69.50 224 PHE A O 1
ATOM 1907 N N . ILE A 1 225 ? 6.059 10.469 -23.323 1.00 70.19 225 ILE A N 1
ATOM 1908 C CA . ILE A 1 225 ? 4.890 11.088 -22.694 1.00 70.19 225 ILE A CA 1
ATOM 1909 C C . ILE A 1 225 ? 4.279 12.121 -23.638 1.00 70.19 225 ILE A C 1
ATOM 1911 O O . ILE A 1 225 ? 3.067 12.145 -23.799 1.00 70.19 225 ILE A O 1
ATOM 1915 N N . HIS A 1 226 ? 5.094 12.928 -24.323 1.00 70.75 226 HIS A N 1
ATOM 1916 C CA . HIS A 1 226 ? 4.602 13.870 -25.325 1.00 70.75 226 HIS A CA 1
ATOM 1917 C C . HIS A 1 226 ? 3.859 13.167 -26.472 1.00 70.75 226 HIS A C 1
ATOM 1919 O O . HIS A 1 226 ? 2.812 13.647 -26.897 1.00 70.75 226 HIS A O 1
ATOM 1925 N N . HIS A 1 227 ? 4.352 12.012 -26.928 1.00 67.38 227 HIS A N 1
ATOM 1926 C CA . HIS A 1 227 ? 3.710 11.236 -27.991 1.00 67.38 227 HIS A CA 1
ATOM 1927 C C . HIS A 1 227 ? 2.412 10.533 -27.570 1.00 67.38 227 HIS A C 1
ATOM 1929 O O . HIS A 1 227 ? 1.581 10.276 -28.434 1.00 67.38 227 HIS A O 1
ATOM 1935 N N . HIS A 1 228 ? 2.222 10.230 -26.282 1.00 66.38 228 HIS A N 1
ATOM 1936 C CA . HIS A 1 228 ? 1.101 9.406 -25.806 1.00 66.38 228 HIS A CA 1
ATOM 1937 C C . HIS A 1 228 ? 0.190 10.082 -24.771 1.00 66.38 228 HIS A C 1
ATOM 1939 O O . HIS A 1 228 ? -0.745 9.448 -24.290 1.00 66.38 228 HIS A O 1
ATOM 1945 N N . ASN A 1 229 ? 0.405 11.362 -24.450 1.00 61.44 229 ASN A N 1
ATOM 1946 C CA . ASN A 1 229 ? -0.325 12.081 -23.395 1.00 61.44 229 ASN A CA 1
ATOM 1947 C C . ASN A 1 229 ? -1.845 12.219 -23.629 1.00 61.44 229 ASN A C 1
ATOM 1949 O O . ASN A 1 229 ? -2.536 12.673 -22.726 1.00 61.44 229 ASN A O 1
ATOM 1953 N N . ASN A 1 230 ? -2.366 11.856 -24.808 1.00 54.53 230 ASN A N 1
ATOM 1954 C CA . ASN A 1 230 ? -3.772 12.056 -25.183 1.00 54.53 230 ASN A CA 1
ATOM 1955 C C . ASN A 1 230 ? -4.446 10.852 -25.869 1.00 54.53 230 ASN A C 1
ATOM 1957 O O . ASN A 1 230 ? -5.633 10.936 -26.177 1.00 54.53 230 ASN A O 1
ATOM 1961 N N . ASP A 1 231 ? -3.737 9.739 -26.084 1.00 55.94 231 ASP A N 1
ATOM 1962 C CA . ASP A 1 231 ? -4.289 8.562 -26.764 1.00 55.94 231 ASP A CA 1
ATOM 1963 C C . ASP A 1 231 ? -4.432 7.381 -25.800 1.00 55.94 231 ASP A C 1
ATOM 1965 O O . ASP A 1 231 ? -3.607 7.180 -24.907 1.00 55.94 231 ASP A O 1
ATOM 1969 N N . ASN A 1 232 ? -5.463 6.551 -26.009 1.00 59.22 232 ASN A N 1
ATOM 1970 C CA . ASN A 1 232 ? -5.589 5.248 -25.353 1.00 59.22 232 ASN A CA 1
ATOM 1971 C C . ASN A 1 232 ? -4.385 4.374 -25.746 1.00 59.22 232 ASN A C 1
ATOM 1973 O O . ASN A 1 232 ? -4.410 3.696 -26.777 1.00 59.22 232 ASN A O 1
ATOM 1977 N N . CYS A 1 233 ? -3.327 4.425 -24.935 1.00 66.50 233 CYS A N 1
ATOM 1978 C CA . CYS A 1 233 ? -2.086 3.685 -25.132 1.00 66.50 233 CYS A CA 1
ATOM 1979 C C . CYS A 1 233 ? -2.402 2.197 -25.313 1.00 66.50 233 CYS A C 1
ATOM 1981 O O . CYS A 1 233 ? -3.105 1.617 -24.493 1.00 66.50 233 CYS A O 1
ATOM 1983 N N . LYS A 1 234 ? -1.931 1.558 -26.387 1.00 72.00 234 LYS A N 1
ATOM 1984 C CA . LYS A 1 234 ? -2.164 0.127 -26.617 1.00 72.00 234 LYS A CA 1
ATOM 1985 C C . LYS A 1 234 ? -1.067 -0.697 -25.948 1.00 72.00 234 LYS A C 1
ATOM 1987 O O . LYS A 1 234 ? 0.059 -0.249 -25.759 1.00 72.00 234 LYS A O 1
ATOM 1992 N N . ILE A 1 235 ? -1.362 -1.971 -25.686 1.00 67.19 235 ILE A N 1
ATOM 1993 C CA . ILE A 1 235 ? -0.395 -2.948 -25.147 1.00 67.19 235 ILE A CA 1
ATOM 1994 C C . ILE A 1 235 ? 0.924 -2.961 -25.946 1.00 67.19 235 ILE A C 1
ATOM 1996 O O . ILE A 1 235 ? 2.013 -3.024 -25.374 1.00 67.19 235 ILE A O 1
ATOM 2000 N N . ASN A 1 236 ? 0.845 -2.894 -27.280 1.00 70.75 236 ASN A N 1
ATOM 2001 C CA . ASN A 1 236 ? 2.035 -2.899 -28.135 1.00 70.75 236 ASN A CA 1
ATOM 2002 C C . ASN A 1 236 ? 2.877 -1.624 -27.991 1.00 70.75 236 ASN A C 1
ATOM 2004 O O . ASN A 1 236 ? 4.103 -1.717 -28.047 1.00 70.75 236 ASN A O 1
ATOM 2008 N N . ASP A 1 237 ? 2.244 -0.477 -27.734 1.00 70.25 237 ASP A N 1
ATOM 2009 C CA . ASP A 1 237 ? 2.937 0.795 -27.512 1.00 70.25 237 ASP A CA 1
ATOM 2010 C C . ASP A 1 237 ? 3.771 0.709 -26.227 1.00 70.25 237 ASP A C 1
ATOM 2012 O O . ASP A 1 237 ? 4.948 1.068 -26.223 1.00 70.25 237 ASP A O 1
ATOM 2016 N N . MET A 1 238 ? 3.220 0.096 -25.171 1.00 72.06 238 MET A N 1
ATOM 2017 C CA . MET A 1 238 ? 3.950 -0.138 -23.921 1.00 72.06 238 MET A CA 1
ATOM 2018 C C . MET A 1 238 ? 5.098 -1.130 -24.061 1.00 72.06 238 MET A C 1
ATOM 2020 O O . MET A 1 238 ? 6.192 -0.887 -23.548 1.00 72.06 238 MET A O 1
ATOM 2024 N N . LYS A 1 239 ? 4.900 -2.218 -24.810 1.00 71.25 239 LYS A N 1
ATOM 2025 C CA . LYS A 1 239 ? 5.980 -3.164 -25.136 1.00 71.25 239 LYS A CA 1
ATOM 2026 C C . LYS A 1 239 ? 7.128 -2.477 -25.851 1.00 71.25 239 LYS A C 1
ATOM 2028 O O . LYS A 1 239 ? 8.297 -2.677 -25.510 1.00 71.25 239 LYS A O 1
ATOM 2033 N N . GLN A 1 240 ? 6.798 -1.672 -26.853 1.00 71.19 240 GLN A N 1
ATOM 2034 C CA . GLN A 1 240 ? 7.788 -0.952 -27.633 1.00 71.19 240 GLN A CA 1
ATOM 2035 C C . GLN A 1 240 ? 8.489 0.115 -26.791 1.00 71.19 240 GLN A C 1
ATOM 2037 O O . GLN A 1 240 ? 9.715 0.227 -26.863 1.00 71.19 240 GLN A O 1
ATOM 2042 N N . PHE A 1 241 ? 7.756 0.812 -25.924 1.00 71.38 241 PHE A N 1
ATOM 2043 C CA . PHE A 1 241 ? 8.313 1.776 -24.987 1.00 71.38 241 PHE A CA 1
ATOM 2044 C C . PHE A 1 241 ? 9.317 1.137 -24.028 1.00 71.38 241 PHE A C 1
ATOM 2046 O O . PHE A 1 241 ? 10.485 1.526 -24.003 1.00 71.38 241 PHE A O 1
ATOM 2053 N N . ILE A 1 242 ? 8.903 0.099 -23.297 1.00 70.31 242 ILE A N 1
ATOM 2054 C CA . ILE A 1 242 ? 9.759 -0.592 -22.324 1.00 70.31 242 ILE A CA 1
ATOM 2055 C C . ILE A 1 242 ? 10.986 -1.191 -23.014 1.00 70.31 242 ILE A C 1
ATOM 2057 O O . ILE A 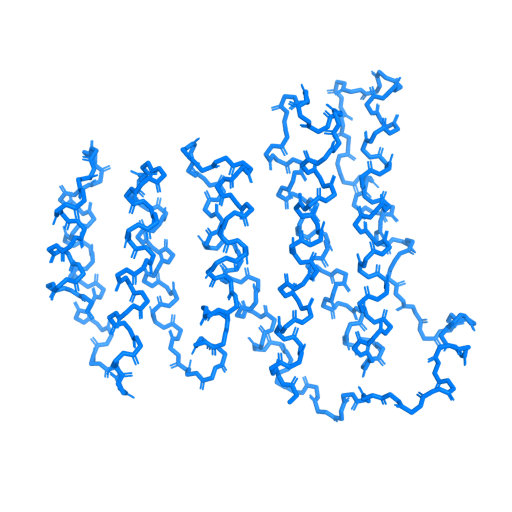1 242 ? 12.075 -1.209 -22.445 1.00 70.31 242 ILE A O 1
ATOM 2061 N N . LYS A 1 243 ? 10.847 -1.672 -24.255 1.00 71.69 243 LYS A N 1
ATOM 2062 C CA . LYS A 1 243 ? 11.984 -2.172 -25.034 1.00 71.69 243 LYS A CA 1
ATOM 2063 C C . LYS A 1 243 ? 12.985 -1.067 -25.382 1.00 71.69 243 LYS A C 1
ATOM 2065 O O . LYS A 1 243 ? 14.185 -1.341 -25.357 1.00 71.69 243 LYS A O 1
ATOM 2070 N N . THR A 1 244 ? 12.490 0.116 -25.737 1.00 65.25 244 THR A N 1
ATOM 2071 C CA . THR A 1 244 ? 13.284 1.220 -26.298 1.00 65.25 244 THR A CA 1
ATOM 2072 C C . THR A 1 244 ? 13.930 2.089 -25.221 1.00 65.25 244 THR A C 1
ATOM 2074 O O . THR A 1 244 ? 15.049 2.564 -25.413 1.00 65.25 244 THR A O 1
ATOM 2077 N N . TYR A 1 245 ? 13.245 2.297 -24.096 1.00 63.31 245 TYR A N 1
ATOM 2078 C CA . TYR A 1 245 ? 13.582 3.370 -23.157 1.00 63.31 245 TYR A CA 1
ATOM 2079 C C . TYR A 1 245 ? 13.881 2.912 -21.729 1.00 63.31 245 TYR A C 1
ATOM 2081 O O . TYR A 1 245 ? 14.564 3.630 -20.998 1.00 63.31 245 TYR A O 1
ATOM 2089 N N . ILE A 1 246 ? 13.412 1.725 -21.339 1.00 62.50 246 ILE A N 1
ATOM 2090 C CA . ILE A 1 246 ? 13.733 1.082 -20.053 1.00 62.50 246 ILE A CA 1
ATOM 2091 C C . ILE A 1 246 ? 14.737 -0.034 -20.321 1.00 62.50 246 ILE A C 1
ATOM 2093 O O . ILE A 1 246 ? 15.409 -0.477 -19.370 1.00 62.50 246 ILE A O 1
#

Nearest PDB structures (foldseek):
  7n6g-assembly1_3T  TM=1.405E-01  e=8.265E+00  Chlamydomonas reinhardtii